Protein AF-0000000083950932 (afdb_homodimer)

InterPro domains:
  IPR012902 Prokaryotic N-terminal methylation site [PS00409] (10-30)
  IPR012902 Prokaryotic N-terminal methylation site [TIGR02532] (10-32)
  IPR045584 Pilin-like [SSF54523] (12-87)

Sequence (310 aa):
MAVTKGTGTRGFTLVELVLTIMLLAILSVVVLPKLVSSSSYSAWTLRQELIAELQKTQMLALNNPDRCYRLSISNSAYQLSHLTQDCTSVIRSNSAESLPRNTRILLQSNGADSFQIQFDALGRTNLACSGACLSVVADETLTIAIESEGYIHEGMAVTKGTGTRGFTLVELVLTIMLLAILSVVVLPKLVSSSSYSAWTLRQELIAELQKTQMLALNNPDRCYRLSISNSAYQLSHLTQDCTSVIRSNSAESLPRNTRILLQSNGADSFQIQFDALGRTNLACSGACLSVVADETLTIAIESEGYIHEG

Radius of gyration: 30.27 Å; Cα contacts (8 Å, |Δi|>4): 591; chains: 2; bounding box: 70×139×57 Å

Organism: NCBI:txid38313

Nearest PDB structures (foldseek):
  2avt-assembly1_B  TM=4.100E-01  e=1.658E-01  Streptococcus pyogenes
  8fs6-assembly1_F  TM=3.006E-01  e=2.765E-02  Saccharomyces cerevisiae
  5wce-assembly1_B  TM=3.515E-01  e=4.428E-01  Caulobacter vibrioides CB15
  8dze-assembly1_A  TM=2.807E-01  e=1.328E+00  Escherichia coli
  6d0q-assembly1_A  TM=2.482E-01  e=1.253E+00  Saccharomyces cerevisiae S288C

Structure (mmCIF, N/CA/C/O backbone):
data_AF-0000000083950932-model_v1
#
loop_
_entity.id
_entity.type
_entity.pdbx_description
1 polymer 'Tfp pilus assembly protein FimT'
#
loop_
_atom_site.group_PDB
_atom_site.id
_atom_site.type_symbol
_atom_site.label_atom_id
_atom_site.label_alt_id
_atom_site.label_comp_id
_atom_site.label_asym_id
_atom_site.label_entity_id
_atom_site.label_seq_id
_atom_site.pdbx_PDB_ins_code
_atom_site.Cartn_x
_atom_site.Cartn_y
_atom_site.Cartn_z
_atom_site.occupancy
_atom_site.B_iso_or_equiv
_atom_site.auth_seq_id
_atom_site.auth_comp_id
_atom_site.auth_asym_id
_atom_site.auth_atom_id
_atom_site.pdbx_PDB_model_num
ATOM 1 N N . MET A 1 1 ? 25.328 -70.312 -24.484 1 42.91 1 MET A N 1
ATOM 2 C CA . MET A 1 1 ? 26.516 -69.5 -24.625 1 42.91 1 MET A CA 1
ATOM 3 C C . MET A 1 1 ? 26.141 -68.125 -25.141 1 42.91 1 MET A C 1
ATOM 5 O O . MET A 1 1 ? 25.75 -68 -26.297 1 42.91 1 MET A O 1
ATOM 9 N N . ALA A 1 2 ? 25.562 -67.125 -24.203 1 51.09 2 ALA A N 1
ATOM 10 C CA . ALA A 1 2 ? 24.938 -65.875 -24.422 1 51.09 2 ALA A CA 1
ATOM 11 C C . ALA A 1 2 ? 25.953 -64.812 -24.938 1 51.09 2 ALA A C 1
ATOM 13 O O . ALA A 1 2 ? 26.984 -64.625 -24.297 1 51.09 2 ALA A O 1
ATOM 14 N N . VAL A 1 3 ? 26.203 -64.812 -26.281 1 50.69 3 VAL A N 1
ATOM 15 C CA . VAL A 1 3 ? 27.078 -63.844 -26.938 1 50.69 3 VAL A CA 1
ATOM 16 C C . VAL A 1 3 ? 26.75 -62.406 -26.469 1 50.69 3 VAL A C 1
ATOM 18 O O . VAL A 1 3 ? 25.609 -61.969 -26.609 1 50.69 3 VAL A O 1
ATOM 21 N N . THR A 1 4 ? 27.375 -61.906 -25.422 1 48.97 4 THR A N 1
ATOM 22 C CA . THR A 1 4 ? 27.328 -60.531 -24.922 1 48.97 4 THR A CA 1
ATOM 23 C C . THR A 1 4 ? 27.688 -59.531 -26.016 1 48.97 4 THR A C 1
ATOM 25 O O . THR A 1 4 ? 28.781 -59.625 -26.594 1 48.97 4 THR A O 1
ATOM 28 N N . LYS A 1 5 ? 26.672 -59.25 -26.844 1 48.78 5 LYS A N 1
ATOM 29 C CA . LYS A 1 5 ? 26.844 -58.219 -27.859 1 48.78 5 LYS A CA 1
ATOM 30 C C . LYS A 1 5 ? 27.516 -56.969 -27.266 1 48.78 5 LYS A C 1
ATOM 32 O O . LYS A 1 5 ? 27 -56.375 -26.328 1 48.78 5 LYS A O 1
ATOM 37 N N . GLY A 1 6 ? 28.844 -56.969 -27.188 1 43.44 6 GLY A N 1
ATOM 38 C CA . GLY A 1 6 ? 29.594 -55.812 -26.703 1 43.44 6 GLY A CA 1
ATOM 39 C C . GLY A 1 6 ? 29.172 -54.5 -27.359 1 43.44 6 GLY A C 1
ATOM 40 O O . GLY A 1 6 ? 28.953 -54.438 -28.562 1 43.44 6 GLY A O 1
ATOM 41 N N . THR A 1 7 ? 28.328 -53.688 -26.703 1 52.91 7 THR A N 1
ATOM 42 C CA . THR A 1 7 ? 27.938 -52.344 -27.141 1 52.91 7 THR A CA 1
ATOM 43 C C . THR A 1 7 ? 29.141 -51.531 -27.547 1 52.91 7 THR A C 1
ATOM 45 O O . THR A 1 7 ? 30.047 -51.281 -26.734 1 52.91 7 THR A O 1
ATOM 48 N N . GLY A 1 8 ? 29.766 -51.688 -28.781 1 46.19 8 GLY A N 1
ATOM 49 C CA . GLY A 1 8 ? 30.859 -50.906 -29.344 1 46.19 8 GLY A CA 1
ATOM 50 C C . GLY A 1 8 ? 30.703 -49.406 -29.125 1 46.19 8 GLY A C 1
ATOM 51 O O . GLY A 1 8 ? 29.641 -48.844 -29.406 1 46.19 8 GLY A O 1
ATOM 52 N N . THR A 1 9 ? 31.406 -48.812 -28.141 1 54.28 9 THR A N 1
ATOM 53 C CA . THR A 1 9 ? 31.547 -47.375 -27.906 1 54.28 9 THR A CA 1
ATOM 54 C C . THR A 1 9 ? 31.984 -46.656 -29.188 1 54.28 9 THR A C 1
ATOM 56 O O . THR A 1 9 ? 33.062 -46.906 -29.703 1 54.28 9 THR A O 1
ATOM 59 N N . ARG A 1 10 ? 31.062 -46.344 -30.141 1 59.28 10 ARG A N 1
ATOM 60 C CA . ARG A 1 10 ? 31.391 -45.531 -31.297 1 59.28 10 ARG A CA 1
ATOM 61 C C . ARG A 1 10 ? 32.125 -44.25 -30.891 1 59.28 10 ARG A C 1
ATOM 63 O O . ARG A 1 10 ? 31.641 -43.469 -30.062 1 59.28 10 ARG A O 1
ATOM 70 N N . GLY A 1 11 ? 33.438 -44.219 -30.906 1 56.94 11 GLY A N 1
ATOM 71 C CA . GLY A 1 11 ? 34.312 -43.125 -30.609 1 56.94 11 GLY A CA 1
ATOM 72 C C . GLY A 1 11 ? 33.969 -41.844 -31.375 1 56.94 11 GLY A C 1
ATOM 73 O O . GLY A 1 11 ? 33.438 -41.906 -32.5 1 56.94 11 GLY A O 1
ATOM 74 N N . PHE A 1 12 ? 33.562 -40.719 -30.734 1 59.16 12 PHE A N 1
ATOM 75 C CA . PHE A 1 12 ? 33.344 -39.406 -31.297 1 59.16 12 PHE A CA 1
ATOM 76 C C . PHE A 1 12 ? 34.594 -38.906 -32.031 1 59.16 12 PHE A C 1
ATOM 78 O O . PHE A 1 12 ? 35.719 -39.094 -31.547 1 59.16 12 PHE A O 1
ATOM 85 N N . THR A 1 13 ? 34.531 -38.688 -33.438 1 70.62 13 THR A N 1
ATOM 86 C CA . THR A 1 13 ? 35.625 -38.094 -34.188 1 70.62 13 THR A CA 1
ATOM 87 C C . THR A 1 13 ? 35.906 -36.688 -33.656 1 70.62 13 THR A C 1
ATOM 89 O O . THR A 1 13 ? 35.031 -36.062 -33.062 1 70.62 13 THR A O 1
ATOM 92 N N . LEU A 1 14 ? 37.125 -36.281 -33.688 1 76.69 14 LEU A N 1
ATOM 93 C CA . LEU A 1 14 ? 37.562 -34.938 -33.25 1 76.69 14 LEU A CA 1
ATOM 94 C C . LEU A 1 14 ? 36.719 -33.844 -33.906 1 76.69 14 LEU A C 1
ATOM 96 O O . LEU A 1 14 ? 36.375 -32.875 -33.25 1 76.69 14 LEU A O 1
ATOM 100 N N . VAL A 1 15 ? 36.375 -34.125 -35.188 1 74.69 15 VAL A N 1
ATOM 101 C CA . VAL A 1 15 ? 35.562 -33.125 -35.906 1 74.69 15 VAL A CA 1
ATOM 102 C C . VAL A 1 15 ? 34.156 -33.094 -35.312 1 74.69 15 VAL A C 1
ATOM 104 O O . VAL A 1 15 ? 33.562 -32 -35.188 1 74.69 15 VAL A O 1
ATOM 107 N N . GLU A 1 16 ? 33.656 -34.188 -34.844 1 78.44 16 GLU A N 1
ATOM 108 C CA . GLU A 1 16 ? 32.344 -34.219 -34.188 1 78.44 16 GLU A CA 1
ATOM 109 C C . GLU A 1 16 ? 32.375 -33.5 -32.844 1 78.44 16 GLU A C 1
ATOM 111 O O . GLU A 1 16 ? 31.438 -32.781 -32.5 1 78.44 16 GLU A O 1
ATOM 116 N N . LEU A 1 17 ? 33.469 -33.688 -32.094 1 77.06 17 LEU A N 1
ATOM 117 C CA . LEU A 1 17 ? 33.625 -32.969 -30.828 1 77.06 17 LEU A CA 1
ATOM 118 C C . LEU A 1 17 ? 33.75 -31.469 -31.031 1 77.06 17 L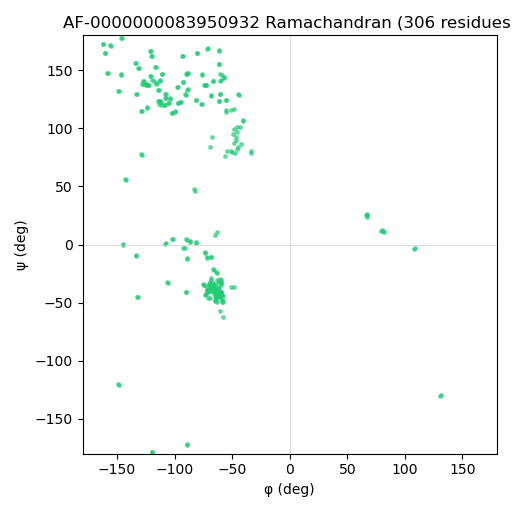EU A C 1
ATOM 120 O O . LEU A 1 17 ? 33.094 -30.688 -30.328 1 77.06 17 LEU A O 1
ATOM 124 N N . VAL A 1 18 ? 34.469 -31.078 -32.062 1 78.12 18 VAL A N 1
ATOM 125 C CA . VAL A 1 18 ? 34.688 -29.656 -32.312 1 78.12 18 VAL A CA 1
ATOM 126 C C . VAL A 1 18 ? 33.375 -29.016 -32.812 1 78.12 18 VAL A C 1
ATOM 128 O O . VAL A 1 18 ? 33.031 -27.906 -32.406 1 78.12 18 VAL A O 1
ATOM 131 N N . LEU A 1 19 ? 32.562 -29.703 -33.625 1 76.62 19 LEU A N 1
ATOM 132 C CA . LEU A 1 19 ? 31.312 -29.156 -34.125 1 76.62 19 LEU A CA 1
ATOM 133 C C . LEU A 1 19 ? 30.281 -29.078 -33 1 76.62 19 LEU A C 1
ATOM 135 O O . LEU A 1 19 ? 29.516 -28.109 -32.906 1 76.62 19 LEU A O 1
ATOM 139 N N . THR A 1 20 ? 30.219 -30.094 -32.094 1 74.38 20 THR A N 1
ATOM 140 C CA . THR A 1 20 ? 29.297 -30.016 -30.969 1 74.38 20 THR A CA 1
ATOM 141 C C . THR A 1 20 ? 29.672 -28.859 -30.047 1 74.38 20 THR A C 1
ATOM 143 O O . THR A 1 20 ? 28.781 -28.156 -29.547 1 74.38 20 THR A O 1
ATOM 146 N N . ILE A 1 21 ? 31.016 -28.594 -29.859 1 74.31 21 ILE A N 1
ATOM 147 C CA . ILE A 1 21 ? 31.406 -27.5 -28.984 1 74.31 21 ILE A CA 1
ATOM 148 C C . ILE A 1 21 ? 31.078 -26.172 -29.656 1 74.31 21 ILE A C 1
ATOM 150 O O . ILE A 1 21 ? 30.641 -25.219 -28.984 1 74.31 21 ILE A O 1
ATOM 154 N N . MET A 1 22 ? 31.266 -26.047 -30.922 1 74.88 22 MET A N 1
ATOM 155 C CA . MET A 1 22 ? 30.953 -24.797 -31.625 1 74.88 22 MET A CA 1
ATOM 156 C C . MET A 1 22 ? 29.453 -24.547 -31.625 1 74.88 22 MET A C 1
ATOM 158 O O . MET A 1 22 ? 29 -23.406 -31.469 1 74.88 22 MET A O 1
ATOM 162 N N . LEU A 1 23 ? 28.609 -25.516 -31.75 1 69.62 23 LEU A N 1
ATOM 163 C CA . LEU A 1 23 ? 27.172 -25.344 -31.703 1 69.62 23 LEU A CA 1
ATOM 164 C C . LEU A 1 23 ? 26.719 -24.984 -30.297 1 69.62 23 LEU A C 1
ATOM 166 O O . LEU A 1 23 ? 25.844 -24.125 -30.109 1 69.62 23 LEU A O 1
ATOM 170 N N . LEU A 1 24 ? 27.312 -25.562 -29.312 1 64.25 24 LEU A N 1
ATOM 171 C CA . LEU A 1 24 ? 26.984 -25.203 -27.938 1 64.25 24 LEU A CA 1
ATOM 172 C C . LEU A 1 24 ? 27.391 -23.766 -27.641 1 64.25 24 LEU A C 1
ATOM 174 O O . LEU A 1 24 ? 26.719 -23.078 -26.875 1 64.25 24 LEU A O 1
ATOM 178 N N . ALA A 1 25 ? 28.406 -23.359 -28.188 1 60.56 25 ALA A N 1
ATOM 179 C CA . ALA A 1 25 ? 28.844 -21.984 -28 1 60.56 25 ALA A CA 1
ATOM 180 C C . ALA A 1 25 ? 27.828 -20.984 -28.562 1 60.56 25 ALA A C 1
ATOM 182 O O . ALA A 1 25 ? 27.531 -19.969 -27.938 1 60.56 25 ALA A O 1
ATOM 183 N N . ILE A 1 26 ? 27.281 -21.234 -29.625 1 54.41 26 ILE A N 1
ATOM 184 C CA . ILE A 1 26 ? 26.297 -20.312 -30.203 1 54.41 26 ILE A CA 1
ATOM 185 C C . ILE A 1 26 ? 25 -20.375 -29.406 1 54.41 26 ILE A C 1
ATOM 187 O O . ILE A 1 26 ? 24.391 -19.328 -29.141 1 54.41 26 ILE A O 1
ATOM 191 N N . LEU A 1 27 ? 24.578 -21.578 -29.047 1 52 27 LEU A N 1
ATOM 192 C CA . LEU A 1 27 ? 23.344 -21.703 -28.281 1 52 27 LEU A CA 1
ATOM 193 C C . LEU A 1 27 ? 23.5 -21.109 -26.891 1 52 27 LEU A C 1
ATOM 195 O O . LEU A 1 27 ? 22.562 -20.516 -26.344 1 52 27 LEU A O 1
ATOM 199 N N . SER A 1 28 ? 24.625 -21.203 -26.344 1 48.97 28 SER A N 1
ATOM 200 C CA . SER A 1 28 ? 24.828 -20.625 -25.031 1 48.97 28 SER A CA 1
ATOM 201 C C . SER A 1 28 ? 24.609 -19.125 -25.047 1 48.97 28 SER A C 1
ATOM 203 O O . SER A 1 28 ? 24.188 -18.531 -24.047 1 48.97 28 SER A O 1
ATOM 205 N N . VAL A 1 29 ? 25.094 -18.469 -26.047 1 47.97 29 VAL A N 1
ATOM 206 C CA . VAL A 1 29 ? 24.922 -17.031 -26.109 1 47.97 29 VAL A CA 1
ATOM 207 C C . VAL A 1 29 ? 23.422 -16.688 -26.203 1 47.97 29 VAL A C 1
ATOM 209 O O . VAL A 1 29 ? 22.969 -15.703 -25.625 1 47.97 29 VAL A O 1
ATOM 212 N N . VAL A 1 30 ? 22.688 -17.328 -27.125 1 42.94 30 VAL A N 1
ATOM 213 C CA . VAL A 1 30 ? 21.25 -17.047 -27.234 1 42.94 30 VAL A CA 1
ATOM 214 C C . VAL A 1 30 ? 20.531 -17.594 -26 1 42.94 30 VAL A C 1
ATOM 216 O O . VAL A 1 30 ? 19.594 -16.984 -25.5 1 42.94 30 VAL A O 1
ATOM 219 N N . VAL A 1 31 ? 20.906 -18.828 -25.688 1 39.94 31 VAL A N 1
ATOM 220 C CA . VAL A 1 31 ? 20.172 -19.453 -24.594 1 39.94 31 VAL A CA 1
ATOM 221 C C . VAL A 1 31 ? 20.625 -18.859 -23.266 1 39.94 31 VAL A C 1
ATOM 223 O O . VAL A 1 31 ? 19.906 -18.938 -22.266 1 39.94 31 VAL A O 1
ATOM 226 N N . LEU A 1 32 ? 21.938 -18.531 -23.281 1 34.88 32 LEU A N 1
ATOM 227 C CA . LEU A 1 32 ? 22.406 -18.188 -21.938 1 34.88 32 LEU A CA 1
ATOM 228 C C . LEU A 1 32 ? 21.672 -16.969 -21.406 1 34.88 32 LEU A C 1
ATOM 230 O O . LEU A 1 32 ? 21.859 -16.578 -20.25 1 34.88 32 LEU A O 1
ATOM 234 N N . PRO A 1 33 ? 21.391 -15.977 -22.359 1 35.84 33 PRO A N 1
ATOM 235 C CA . PRO A 1 33 ? 20.859 -14.922 -21.5 1 35.84 33 PRO A CA 1
ATOM 236 C C . PRO A 1 33 ? 19.625 -15.367 -20.719 1 35.84 33 PRO A C 1
ATOM 238 O O . PRO A 1 33 ? 19.156 -14.641 -19.828 1 35.84 33 PRO A O 1
ATOM 241 N N . LYS A 1 34 ? 18.797 -16.234 -21.391 1 35.22 34 LYS A N 1
ATOM 242 C CA . LYS A 1 34 ? 17.484 -16.484 -20.812 1 35.22 34 LYS A CA 1
ATOM 243 C C . LYS A 1 34 ? 17.594 -17.266 -19.5 1 35.22 34 LYS A C 1
ATOM 245 O O . LYS A 1 34 ? 16.594 -17.469 -18.812 1 35.22 34 LYS A O 1
ATOM 250 N N . LEU A 1 35 ? 18.516 -18.172 -19.328 1 36.25 35 LEU A N 1
ATOM 251 C CA . LEU A 1 35 ? 18.562 -19.031 -18.141 1 36.25 35 LEU A CA 1
ATOM 252 C C . LEU A 1 35 ? 18.656 -18.203 -16.875 1 36.25 35 LEU A C 1
ATOM 254 O O . LEU A 1 35 ? 18.094 -18.578 -15.836 1 36.25 35 LEU A O 1
ATOM 258 N N . VAL A 1 36 ? 19.719 -17.422 -16.688 1 39.16 36 VAL A N 1
ATOM 259 C CA . VAL A 1 36 ? 19.969 -16.734 -15.43 1 39.16 36 VAL A CA 1
ATOM 260 C C . VAL A 1 36 ? 18.906 -15.648 -15.227 1 39.16 36 VAL A C 1
ATOM 262 O O . VAL A 1 36 ? 18.75 -15.109 -14.125 1 39.16 36 VAL A O 1
ATOM 265 N N . SER A 1 37 ? 18.422 -14.875 -16.234 1 39.84 37 SER A N 1
ATOM 266 C CA . SER A 1 37 ? 17.578 -13.68 -16.219 1 39.84 37 SER A CA 1
ATOM 267 C C . SER A 1 37 ? 16.125 -14.031 -15.898 1 39.84 37 SER A C 1
ATOM 269 O O . SER A 1 37 ? 15.297 -13.141 -15.734 1 39.84 37 SER A O 1
ATOM 271 N N . SER A 1 38 ? 15.656 -15.156 -16.344 1 44 38 SER A N 1
ATOM 272 C CA . SER A 1 38 ? 14.266 -15.453 -16.016 1 44 38 SER A CA 1
ATOM 273 C C . SER A 1 38 ? 14.062 -15.594 -14.516 1 44 38 SER A C 1
ATOM 275 O O . SER A 1 38 ? 13.688 -16.656 -14.031 1 44 38 SER A O 1
ATOM 277 N N . SER A 1 39 ? 14.977 -15.258 -13.766 1 54.03 39 SER A N 1
ATOM 278 C CA . SER A 1 39 ? 14.609 -15.445 -12.359 1 54.03 39 SER A CA 1
ATOM 279 C C . SER A 1 39 ? 13.117 -15.188 -12.141 1 54.03 39 SER A C 1
ATOM 281 O O . SER A 1 39 ? 12.648 -14.055 -12.32 1 54.03 39 SER A O 1
ATOM 283 N N . SER A 1 40 ? 12.328 -16.266 -12.5 1 74.75 40 SER A N 1
ATOM 284 C CA . SER A 1 40 ? 10.883 -16.281 -12.305 1 74.75 40 SER A CA 1
ATOM 285 C C . SER A 1 40 ? 10.5 -15.664 -10.969 1 74.75 40 SER A C 1
ATOM 287 O O . SER A 1 40 ? 11.086 -15.984 -9.93 1 74.75 40 SER A O 1
ATOM 289 N N . TYR A 1 41 ? 9.992 -14.57 -11.156 1 82.12 41 TYR A N 1
ATOM 290 C CA . TYR A 1 41 ? 9.453 -13.945 -9.953 1 82.12 41 TYR A CA 1
ATOM 291 C C . TYR A 1 41 ? 8.664 -14.945 -9.125 1 82.12 41 TYR A C 1
ATOM 293 O O . TYR A 1 41 ? 7.926 -15.766 -9.664 1 82.12 41 TYR A O 1
ATOM 301 N N . SER A 1 42 ? 9.016 -14.984 -7.84 1 90.12 42 SER A N 1
ATOM 302 C CA . SER A 1 42 ? 8.336 -15.883 -6.914 1 90.12 42 SER A CA 1
ATOM 303 C C . SER A 1 42 ? 6.848 -15.555 -6.82 1 90.12 42 SER A C 1
ATOM 305 O O . SER A 1 42 ? 6.477 -14.422 -6.504 1 90.12 42 SER A O 1
ATOM 307 N N . ALA A 1 43 ? 6.023 -16.594 -7.121 1 93.69 43 ALA A N 1
ATOM 308 C CA . ALA A 1 43 ? 4.582 -16.422 -6.949 1 93.69 43 ALA A CA 1
ATOM 309 C C . ALA A 1 43 ? 4.238 -16.094 -5.5 1 93.69 43 ALA A C 1
ATOM 311 O O . ALA A 1 43 ? 3.301 -15.336 -5.234 1 93.69 43 ALA A O 1
ATOM 312 N N . TRP A 1 44 ? 5.016 -16.625 -4.59 1 92.94 44 TRP A N 1
ATOM 313 C CA . TRP A 1 44 ? 4.785 -16.391 -3.168 1 92.94 44 TRP A CA 1
ATOM 314 C C . TRP A 1 44 ? 4.984 -14.914 -2.832 1 92.94 44 TRP A C 1
ATOM 316 O O . TRP A 1 44 ? 4.133 -14.289 -2.195 1 92.94 44 TRP A O 1
ATOM 326 N N . THR A 1 45 ? 6.098 -14.312 -3.305 1 90.5 45 THR A N 1
ATOM 327 C CA . THR A 1 45 ? 6.395 -12.906 -3.037 1 90.5 45 THR A CA 1
ATOM 328 C C . THR A 1 45 ? 5.344 -12 -3.674 1 90.5 45 THR A C 1
ATOM 330 O O . THR A 1 45 ? 4.855 -11.062 -3.037 1 90.5 45 THR A O 1
ATOM 333 N N . LEU A 1 46 ? 4.98 -12.305 -4.867 1 93.94 46 LEU A N 1
ATOM 334 C CA . LEU A 1 46 ? 3.99 -11.5 -5.57 1 93.94 46 LEU A CA 1
ATOM 335 C C . LEU A 1 46 ? 2.633 -11.586 -4.879 1 93.94 46 LEU A C 1
ATOM 337 O O . LEU A 1 46 ? 1.944 -10.57 -4.73 1 93.94 46 LEU A O 1
ATOM 341 N N . ARG A 1 47 ? 2.268 -12.766 -4.473 1 96.31 47 ARG A N 1
ATOM 342 C CA . ARG A 1 47 ? 0.997 -12.922 -3.773 1 96.31 47 ARG A CA 1
ATOM 343 C C . ARG A 1 47 ? 0.982 -12.109 -2.479 1 96.31 47 ARG A C 1
ATOM 345 O O . ARG A 1 47 ? -0.008 -11.445 -2.168 1 96.31 47 ARG A O 1
ATOM 352 N N . GLN A 1 48 ? 2.07 -12.195 -1.727 1 94.06 48 GLN A N 1
ATOM 353 C CA . GLN A 1 48 ? 2.127 -11.453 -0.471 1 94.06 48 GLN A CA 1
ATOM 354 C C . GLN A 1 48 ? 2.055 -9.953 -0.717 1 94.06 48 GLN A C 1
ATOM 356 O O . GLN A 1 48 ? 1.409 -9.227 0.041 1 94.06 48 GLN A O 1
ATOM 361 N N . GLU A 1 49 ? 2.709 -9.523 -1.756 1 94.88 49 GLU A N 1
ATOM 362 C CA . GLU A 1 49 ? 2.664 -8.109 -2.115 1 94.88 49 GLU A CA 1
ATOM 363 C C . GLU A 1 49 ? 1.248 -7.676 -2.482 1 94.88 49 GLU A C 1
ATOM 365 O O . GLU A 1 49 ? 0.788 -6.613 -2.061 1 94.88 49 GLU A O 1
ATOM 370 N N . LEU A 1 50 ? 0.58 -8.5 -3.213 1 97.44 50 LEU A N 1
ATOM 371 C CA . LEU A 1 50 ? -0.769 -8.156 -3.652 1 97.44 50 LEU A CA 1
ATOM 372 C C . LEU A 1 50 ? -1.749 -8.203 -2.484 1 97.44 50 LEU A C 1
ATOM 374 O O . LEU A 1 50 ? -2.666 -7.387 -2.404 1 97.44 50 LEU A O 1
ATOM 378 N N . ILE A 1 51 ? -1.599 -9.18 -1.628 1 97.5 51 ILE A N 1
ATOM 379 C CA . ILE A 1 51 ? -2.438 -9.242 -0.437 1 97.5 51 ILE A CA 1
ATOM 380 C C . ILE A 1 51 ? -2.246 -7.969 0.391 1 97.5 51 ILE A C 1
ATOM 382 O O . ILE A 1 51 ? -3.221 -7.348 0.821 1 97.5 51 ILE A O 1
ATOM 386 N N . ALA A 1 52 ? -0.98 -7.598 0.614 1 96.38 52 ALA A N 1
ATOM 387 C CA . ALA A 1 52 ? -0.686 -6.387 1.377 1 96.38 52 ALA A CA 1
ATOM 388 C C . ALA A 1 52 ? -1.295 -5.156 0.709 1 96.38 52 ALA A C 1
ATOM 390 O O . ALA A 1 52 ? -1.822 -4.27 1.388 1 96.38 52 ALA A O 1
ATOM 391 N N . GLU A 1 53 ? -1.208 -5.094 -0.604 1 97.25 53 GLU A N 1
ATOM 392 C CA . GLU A 1 53 ? -1.78 -3.977 -1.351 1 97.25 53 GLU A CA 1
ATOM 393 C C . GLU A 1 53 ? -3.301 -3.941 -1.212 1 97.25 53 GLU A C 1
ATOM 395 O O . GLU A 1 53 ? -3.887 -2.873 -1.029 1 97.25 53 GLU A O 1
ATOM 400 N N . LEU A 1 54 ? -3.914 -5.039 -1.327 1 97.44 54 LEU A N 1
ATOM 401 C CA . LEU A 1 54 ? -5.363 -5.129 -1.189 1 97.44 54 LEU A CA 1
ATOM 402 C C . LEU A 1 54 ? -5.805 -4.727 0.214 1 97.44 54 LEU A C 1
ATOM 404 O O . LEU A 1 54 ? -6.781 -3.994 0.376 1 97.44 54 LEU A O 1
ATOM 408 N N . GLN A 1 55 ? -5.098 -5.207 1.19 1 95.88 55 GLN A N 1
ATOM 409 C CA . GLN A 1 55 ? -5.426 -4.859 2.568 1 95.88 55 GLN A CA 1
ATOM 410 C C . GLN A 1 55 ? -5.223 -3.369 2.826 1 95.88 55 GLN A C 1
ATOM 412 O O . GLN A 1 55 ? -6.012 -2.744 3.537 1 95.88 55 GLN A O 1
ATOM 417 N N . LYS A 1 56 ? -4.172 -2.852 2.271 1 96.44 56 LYS A N 1
ATOM 418 C CA . LYS A 1 56 ? -3.953 -1.41 2.352 1 96.44 56 LYS A CA 1
ATOM 419 C C . LYS A 1 56 ? -5.121 -0.642 1.738 1 96.44 56 LYS A C 1
ATOM 421 O O . LYS A 1 56 ? -5.629 0.307 2.34 1 96.44 56 LYS A O 1
ATOM 426 N N . THR A 1 57 ? -5.52 -1.005 0.561 1 96.88 57 THR A N 1
ATOM 427 C CA . THR A 1 57 ? -6.625 -0.353 -0.132 1 96.88 57 THR A CA 1
ATOM 428 C C . THR A 1 57 ? -7.91 -0.459 0.681 1 96.88 57 THR A C 1
ATOM 430 O O . THR A 1 57 ? -8.656 0.513 0.798 1 96.88 57 THR A O 1
ATOM 433 N N . GLN A 1 58 ? -8.109 -1.592 1.24 1 94.81 58 GLN A N 1
ATOM 434 C CA . GLN A 1 58 ? -9.281 -1.82 2.072 1 94.81 58 GLN A CA 1
ATOM 435 C C . GLN A 1 58 ? -9.25 -0.945 3.32 1 94.81 58 GLN A C 1
ATOM 437 O O . GLN A 1 58 ? -10.266 -0.353 3.695 1 94.81 58 GLN A O 1
ATOM 442 N N . MET A 1 59 ? -8.133 -0.873 3.951 1 94.19 59 MET A N 1
ATOM 443 C CA . MET A 1 59 ? -7.973 -0.051 5.148 1 94.19 59 MET A CA 1
ATOM 444 C C . MET A 1 59 ? -8.258 1.416 4.84 1 94.19 59 MET A C 1
ATOM 446 O O . MET A 1 59 ? -8.883 2.111 5.641 1 94.19 59 MET A O 1
ATOM 450 N N . LEU A 1 60 ? -7.75 1.864 3.748 1 95.06 60 LEU A N 1
ATOM 451 C CA . LEU A 1 60 ? -8.023 3.238 3.34 1 95.06 60 LEU A CA 1
ATOM 452 C C . LEU A 1 60 ? -9.516 3.473 3.18 1 95.06 60 LEU A C 1
ATOM 454 O O . LEU A 1 60 ? -10.039 4.508 3.605 1 95.06 60 LEU A O 1
ATOM 458 N N . ALA A 1 61 ? -10.164 2.543 2.584 1 94.38 61 ALA A N 1
ATOM 459 C CA . ALA A 1 61 ? -11.609 2.664 2.4 1 94.38 61 ALA A CA 1
ATOM 460 C C . ALA A 1 61 ? -12.328 2.732 3.746 1 94.38 61 ALA A C 1
ATOM 462 O O . ALA A 1 61 ? -13.242 3.543 3.928 1 94.38 61 ALA A O 1
ATOM 463 N N . LEU A 1 62 ? -11.922 1.896 4.672 1 92.31 62 LEU A N 1
ATOM 464 C CA . LEU A 1 62 ? -12.547 1.83 5.988 1 92.31 62 LEU A CA 1
ATOM 465 C C . LEU A 1 62 ? -12.305 3.119 6.766 1 92.31 62 LEU A C 1
ATOM 467 O O . LEU A 1 62 ? -13.188 3.582 7.496 1 92.31 62 LEU A O 1
ATOM 471 N N . ASN A 1 63 ? -11.141 3.697 6.562 1 91.12 63 ASN A N 1
ATOM 472 C CA . ASN A 1 63 ? -10.742 4.855 7.359 1 91.12 63 ASN A CA 1
ATOM 473 C C . ASN A 1 63 ? -11.195 6.16 6.715 1 91.12 63 ASN A C 1
ATOM 475 O O . ASN A 1 63 ? -11.117 7.223 7.336 1 91.12 63 ASN A O 1
ATOM 479 N N . ASN A 1 64 ? -11.617 6.07 5.488 1 89.69 64 ASN A N 1
ATOM 480 C CA . ASN A 1 64 ? -12.078 7.238 4.746 1 89.69 64 ASN A CA 1
ATOM 481 C C . ASN A 1 64 ? -13.453 7 4.121 1 89.69 64 ASN A C 1
ATOM 483 O O . ASN A 1 64 ? -13.578 6.914 2.896 1 89.69 64 ASN A O 1
ATOM 48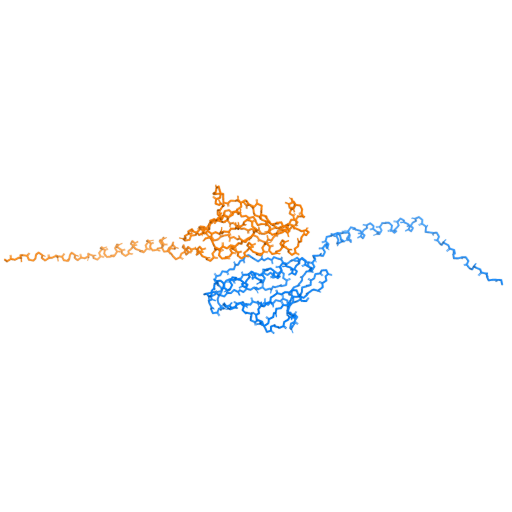7 N N . PRO A 1 65 ? -14.508 7.066 4.914 1 88.88 65 PRO A N 1
ATOM 488 C CA . PRO A 1 65 ? -15.836 6.695 4.43 1 88.88 65 PRO A CA 1
ATOM 489 C C . PRO A 1 65 ? -16.391 7.676 3.393 1 88.88 65 PRO A C 1
ATOM 491 O O . PRO A 1 65 ? -17.375 7.383 2.725 1 88.88 65 PRO A O 1
ATOM 494 N N . ASP A 1 66 ? -15.781 8.797 3.213 1 88.38 66 ASP A N 1
ATOM 495 C CA . ASP A 1 66 ? -16.234 9.789 2.246 1 88.38 66 ASP A CA 1
ATOM 496 C C . ASP A 1 66 ? -15.602 9.555 0.877 1 88.38 66 ASP A C 1
ATOM 498 O O . ASP A 1 66 ? -15.789 10.352 -0.045 1 88.38 66 ASP A O 1
ATOM 502 N N . ARG A 1 67 ? -14.82 8.453 0.767 1 88.38 67 ARG A N 1
ATOM 503 C CA . ARG A 1 67 ? -14.133 8.117 -0.478 1 88.38 67 ARG A CA 1
ATOM 504 C C . ARG A 1 67 ? -14.305 6.645 -0.821 1 88.38 67 ARG A C 1
ATOM 506 O O . ARG A 1 67 ? -14.648 5.836 0.043 1 88.38 67 ARG A O 1
ATOM 513 N N . CYS A 1 68 ? -14.164 6.469 -2.037 1 91.56 68 CYS A N 1
ATOM 514 C CA . CYS A 1 68 ? -14.031 5.105 -2.541 1 91.56 68 CYS A CA 1
ATOM 515 C C . CYS A 1 68 ? -12.617 4.852 -3.053 1 91.56 68 CYS A C 1
ATOM 517 O O . CYS A 1 68 ? -11.938 5.773 -3.508 1 91.56 68 CYS A O 1
ATOM 519 N N . TYR A 1 69 ? -12.203 3.625 -2.881 1 95.19 69 TYR A N 1
ATOM 520 C CA . TYR A 1 69 ? -10.867 3.256 -3.324 1 95.19 69 TYR A CA 1
ATOM 521 C C . TYR A 1 69 ? -10.914 2.07 -4.281 1 95.19 69 TYR A C 1
ATOM 523 O O . TYR A 1 69 ? -11.695 1.134 -4.078 1 95.19 69 TYR A O 1
ATOM 531 N N . ARG A 1 70 ? -10.078 2.211 -5.324 1 96.44 70 ARG A N 1
ATOM 532 C CA . ARG A 1 70 ? -10.094 1.208 -6.383 1 96.44 70 ARG A CA 1
ATOM 533 C C . ARG A 1 70 ? -8.68 0.765 -6.746 1 96.44 70 ARG A C 1
ATOM 535 O O . ARG A 1 70 ? -7.789 1.597 -6.91 1 96.44 70 ARG A O 1
ATOM 542 N N . LEU A 1 71 ? -8.539 -0.559 -6.754 1 97.56 71 LEU A N 1
ATOM 543 C CA . LEU A 1 71 ? -7.328 -1.135 -7.328 1 97.56 71 LEU A CA 1
ATOM 544 C C . LEU A 1 71 ? -7.578 -1.629 -8.75 1 97.56 71 LEU A C 1
ATOM 546 O O . LEU A 1 71 ? -8.359 -2.562 -8.953 1 97.56 71 LEU A O 1
ATOM 550 N N . SER A 1 72 ? -6.922 -0.989 -9.719 1 97.81 72 SER A N 1
ATOM 551 C CA . SER A 1 72 ? -7.012 -1.404 -11.117 1 97.81 72 SER A CA 1
ATOM 552 C C . SER A 1 72 ? -5.859 -2.334 -11.492 1 97.81 72 SER A C 1
ATOM 554 O O . SER A 1 72 ? -4.691 -1.996 -11.289 1 97.81 72 SER A O 1
ATOM 556 N N . ILE A 1 73 ? -6.254 -3.498 -11.945 1 97.56 73 ILE A N 1
ATOM 557 C CA . ILE A 1 73 ? -5.273 -4.492 -12.367 1 97.56 73 ILE A CA 1
ATOM 558 C C . ILE A 1 73 ? -5.273 -4.605 -13.891 1 97.56 73 ILE A C 1
ATOM 560 O O . ILE A 1 73 ? -6.336 -4.695 -14.508 1 97.56 73 ILE A O 1
ATOM 564 N N . SER A 1 74 ? -4.094 -4.52 -14.531 1 97.5 74 SER A N 1
ATOM 565 C CA . SER A 1 74 ? -3.887 -4.809 -15.945 1 97.5 74 SER A CA 1
ATOM 566 C C . SER A 1 74 ? -2.9 -5.953 -16.141 1 97.5 74 SER A C 1
ATOM 568 O O . SER A 1 74 ? -2.432 -6.547 -15.164 1 97.5 74 SER A O 1
ATOM 570 N N . ASN A 1 75 ? -2.605 -6.281 -17.344 1 94.62 75 ASN A N 1
ATOM 571 C CA . ASN A 1 75 ? -1.698 -7.387 -17.625 1 94.62 75 ASN A CA 1
ATOM 572 C C . ASN A 1 75 ? -0.25 -7.016 -17.312 1 94.62 75 ASN A C 1
ATOM 574 O O . ASN A 1 75 ? 0.626 -7.883 -17.297 1 94.62 75 ASN A O 1
ATOM 578 N N . SER A 1 76 ? -0.034 -5.727 -16.984 1 94.88 76 SER A N 1
ATOM 579 C CA . SER A 1 76 ? 1.363 -5.348 -16.812 1 94.88 76 SER A CA 1
ATOM 580 C C . SER A 1 76 ? 1.553 -4.535 -15.531 1 94.88 76 SER A C 1
ATOM 582 O O . SER A 1 76 ? 2.684 -4.23 -15.141 1 94.88 76 SER A O 1
ATOM 584 N N . ALA A 1 77 ? 0.387 -4.121 -14.875 1 96.88 77 ALA A N 1
ATOM 585 C CA . ALA A 1 77 ? 0.546 -3.227 -13.734 1 96.88 77 ALA A CA 1
ATOM 586 C C . ALA A 1 77 ? -0.694 -3.248 -12.844 1 96.88 77 ALA A C 1
ATOM 588 O O . ALA A 1 77 ? -1.73 -3.797 -13.227 1 96.88 77 ALA A O 1
ATOM 589 N N . TYR A 1 78 ? -0.565 -2.738 -11.641 1 97.81 78 TYR A N 1
ATOM 590 C CA . TYR A 1 78 ? -1.714 -2.4 -10.805 1 97.81 78 TYR A CA 1
ATOM 591 C C . TYR A 1 78 ? -1.579 -0.993 -10.234 1 97.81 78 TYR A C 1
ATOM 593 O O . TYR A 1 78 ? -0.468 -0.478 -10.094 1 97.81 78 TYR A O 1
ATOM 601 N N . GLN A 1 79 ? -2.705 -0.383 -9.977 1 97.44 79 GLN A N 1
ATOM 602 C CA . GLN A 1 79 ? -2.719 1.021 -9.578 1 97.44 79 GLN A CA 1
ATOM 603 C C . GLN A 1 79 ? -3.885 1.318 -8.641 1 97.44 79 GLN A C 1
ATOM 605 O O . GLN A 1 79 ? -5.02 0.911 -8.906 1 97.44 79 GLN A O 1
ATOM 610 N N . LEU A 1 80 ? -3.516 2.02 -7.531 1 96.88 80 LEU A N 1
ATOM 611 C CA . LEU A 1 80 ? -4.539 2.463 -6.59 1 96.88 80 LEU A CA 1
ATOM 612 C C . LEU A 1 80 ? -5.082 3.832 -6.98 1 96.88 80 LEU A C 1
ATOM 614 O O . LEU A 1 80 ? -4.312 4.742 -7.305 1 96.88 80 LEU A O 1
ATOM 618 N N . SER A 1 81 ? -6.383 3.965 -6.957 1 96.38 81 SER A N 1
ATOM 619 C CA . SER A 1 81 ? -7.035 5.238 -7.25 1 96.38 81 SER A CA 1
ATOM 620 C C . SER A 1 81 ? -8 5.637 -6.141 1 96.38 81 SER A C 1
ATOM 622 O O . SER A 1 81 ? -8.672 4.781 -5.559 1 96.38 81 SER A O 1
ATOM 624 N N . HIS A 1 82 ? -7.988 6.906 -5.875 1 92.25 82 HIS A N 1
ATOM 625 C CA . HIS A 1 82 ? -8.977 7.531 -5.004 1 92.25 82 HIS A CA 1
ATOM 626 C C . HIS A 1 82 ? -10.18 8.023 -5.801 1 92.25 82 HIS A C 1
ATOM 628 O O . HIS A 1 82 ? -10.016 8.711 -6.812 1 92.25 82 HIS A O 1
ATOM 634 N N . LEU A 1 83 ? -11.344 7.648 -5.355 1 93.06 83 LEU A N 1
ATOM 635 C CA . LEU A 1 83 ? -12.555 8.031 -6.078 1 93.06 83 LEU A CA 1
ATOM 636 C C . LEU A 1 83 ? -13.492 8.836 -5.184 1 93.06 83 LEU A C 1
ATOM 638 O O . LEU A 1 83 ? -13.289 8.906 -3.969 1 93.06 83 LEU A O 1
ATOM 642 N N . THR A 1 84 ? -14.469 9.445 -5.871 1 90.5 84 THR A N 1
ATOM 643 C CA . THR A 1 84 ? -15.547 10.094 -5.137 1 90.5 84 THR A CA 1
ATOM 644 C C . THR A 1 84 ? -16.312 9.078 -4.301 1 90.5 84 THR A C 1
ATOM 646 O O . THR A 1 84 ? -16.188 7.867 -4.512 1 90.5 84 THR A O 1
ATOM 649 N N . GLN A 1 85 ? -17.109 9.547 -3.416 1 86.94 85 GLN A N 1
ATOM 650 C CA . GLN A 1 85 ? -17.797 8.703 -2.449 1 86.94 85 GLN A CA 1
ATOM 651 C C . GLN A 1 85 ? -18.703 7.688 -3.148 1 86.94 85 GLN A C 1
ATOM 653 O O . GLN A 1 85 ? -18.875 6.566 -2.664 1 86.94 85 GLN A O 1
ATOM 658 N N . ASP A 1 86 ? -19.234 8.008 -4.297 1 87.19 86 ASP A N 1
ATOM 659 C CA . ASP A 1 86 ? -20.141 7.125 -5.027 1 87.19 86 ASP A CA 1
ATOM 660 C C . ASP A 1 86 ? -19.359 6.152 -5.91 1 87.19 86 ASP A C 1
ATOM 662 O O . ASP A 1 86 ? -19.953 5.383 -6.668 1 87.19 86 ASP A O 1
ATOM 666 N N . CYS A 1 87 ? -18.031 6.188 -5.867 1 89.62 87 CYS A N 1
ATOM 667 C CA . CYS A 1 87 ? -17.125 5.277 -6.566 1 89.62 87 CYS A CA 1
ATOM 668 C C . CYS A 1 87 ? -17.219 5.477 -8.078 1 89.62 87 CYS A C 1
ATOM 670 O O . CYS A 1 87 ? -16.984 4.543 -8.844 1 89.62 87 CYS A O 1
ATOM 672 N N . THR A 1 88 ? -17.609 6.656 -8.523 1 90.5 88 THR A N 1
ATOM 673 C CA . THR A 1 88 ? -17.859 6.828 -9.953 1 90.5 88 THR A CA 1
ATOM 674 C C . THR A 1 88 ? -16.734 7.625 -10.609 1 90.5 88 THR A C 1
ATOM 676 O O . THR A 1 88 ? -16.391 7.371 -11.758 1 90.5 88 THR A O 1
ATOM 679 N N . SER A 1 89 ? -16.125 8.586 -9.852 1 92.94 89 SER A N 1
ATOM 680 C CA . SER A 1 89 ? -15.125 9.469 -10.453 1 92.94 89 SER A CA 1
ATOM 681 C C . SER A 1 89 ? -13.789 9.367 -9.727 1 92.94 89 SER A C 1
ATOM 683 O O . SER A 1 89 ? -13.742 9.375 -8.5 1 92.94 89 SER A O 1
ATOM 685 N N . VAL A 1 90 ? -12.734 9.328 -10.57 1 92.81 90 VAL A N 1
ATOM 686 C CA . VAL A 1 90 ? -11.398 9.289 -10 1 92.81 90 VAL A CA 1
ATOM 687 C C . VAL A 1 90 ? -10.961 10.703 -9.609 1 92.81 90 VAL A C 1
ATOM 689 O O . VAL A 1 90 ? -11.008 11.617 -10.438 1 92.81 90 VAL A O 1
ATOM 692 N N . ILE A 1 91 ? -10.594 10.852 -8.344 1 89.12 91 ILE A N 1
ATOM 693 C CA . ILE A 1 91 ? -10.094 12.125 -7.824 1 89.12 91 ILE A CA 1
ATOM 694 C C . ILE A 1 91 ? -8.578 12.195 -7.973 1 89.12 91 ILE A C 1
ATOM 696 O O . ILE A 1 91 ? -8.023 13.25 -8.289 1 89.12 91 ILE A O 1
ATOM 700 N N . ARG A 1 92 ? -7.891 11.086 -7.711 1 89.56 92 ARG A N 1
ATOM 701 C CA . ARG A 1 92 ? -6.438 10.961 -7.754 1 89.56 92 ARG A CA 1
ATOM 702 C C . ARG A 1 92 ? -6.02 9.5 -7.926 1 89.56 92 ARG A C 1
ATOM 704 O O . ARG A 1 92 ? -6.723 8.594 -7.473 1 89.56 92 ARG A O 1
ATOM 711 N N . SER A 1 93 ? -4.906 9.367 -8.625 1 94.44 93 SER A N 1
ATOM 712 C CA . SER A 1 93 ? -4.324 8.031 -8.742 1 94.44 93 SER A CA 1
ATOM 713 C C . SER A 1 93 ? -2.875 8.023 -8.266 1 94.44 93 SER A C 1
ATOM 715 O O . SER A 1 93 ? -2.119 8.961 -8.539 1 94.44 93 SER A O 1
ATOM 717 N N . ASN A 1 94 ? -2.605 6.953 -7.516 1 93.19 94 ASN A N 1
ATOM 718 C CA . ASN A 1 94 ? -1.201 6.719 -7.199 1 93.19 94 ASN A CA 1
ATOM 719 C C . ASN A 1 94 ? -0.42 6.246 -8.422 1 93.19 94 ASN A C 1
ATOM 721 O O . ASN A 1 94 ? -1.01 5.934 -9.461 1 93.19 94 ASN A O 1
ATOM 725 N N . SER A 1 95 ? 0.936 6.254 -8.273 1 93.75 95 SER A N 1
ATOM 726 C CA . SER A 1 95 ? 1.77 5.707 -9.336 1 93.75 95 SER A CA 1
ATOM 727 C C . SER A 1 95 ? 1.451 4.238 -9.586 1 93.75 95 SER A C 1
ATOM 729 O O . SER A 1 95 ? 1.223 3.477 -8.648 1 93.75 95 SER A O 1
ATOM 731 N N . ALA A 1 96 ? 1.479 3.898 -10.859 1 95.75 96 ALA A N 1
ATOM 732 C CA . ALA A 1 96 ? 1.269 2.494 -11.211 1 95.75 96 ALA A CA 1
ATOM 733 C C . ALA A 1 96 ? 2.486 1.65 -10.844 1 95.75 96 ALA A C 1
ATOM 735 O O . ALA A 1 96 ? 3.627 2.074 -11.039 1 95.75 96 ALA A O 1
ATOM 736 N N . GLU A 1 97 ? 2.203 0.499 -10.281 1 95.88 97 GLU A N 1
ATOM 737 C CA . GLU A 1 97 ? 3.252 -0.481 -10.016 1 95.88 97 GLU A CA 1
ATOM 738 C C . GLU A 1 97 ? 3.324 -1.526 -11.125 1 95.88 97 GLU A C 1
ATOM 740 O O . GLU A 1 97 ? 2.346 -2.229 -11.383 1 95.88 97 GLU A O 1
ATOM 745 N N . SER A 1 98 ? 4.523 -1.617 -11.758 1 94.62 98 SER A N 1
ATOM 746 C CA . SER A 1 98 ? 4.691 -2.586 -12.836 1 94.62 98 SER A CA 1
ATOM 747 C C . SER A 1 98 ? 4.785 -4.008 -12.289 1 94.62 98 SER A C 1
ATOM 749 O O . SER A 1 98 ? 5.418 -4.242 -11.258 1 94.62 98 SER A O 1
ATOM 751 N N . LEU A 1 99 ? 4.105 -4.914 -12.961 1 95.06 99 LEU A N 1
ATOM 752 C CA . LEU A 1 99 ? 4.262 -6.328 -12.641 1 95.06 99 LEU A CA 1
ATOM 753 C C . LEU A 1 99 ? 5.578 -6.867 -13.195 1 95.06 99 LEU A C 1
ATOM 755 O O . LEU A 1 99 ? 6.023 -6.445 -14.266 1 95.06 99 LEU A O 1
ATOM 759 N N . PRO A 1 100 ? 6.152 -7.809 -12.422 1 91.31 100 PRO A N 1
ATOM 760 C CA 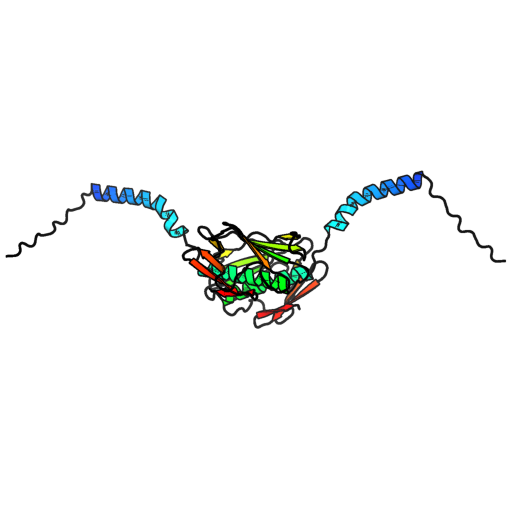. PRO A 1 100 ? 7.348 -8.445 -12.984 1 91.31 100 PRO A CA 1
ATOM 761 C C . PRO A 1 100 ? 7.062 -9.18 -14.289 1 91.31 100 PRO A C 1
ATOM 763 O O . PRO A 1 100 ? 5.914 -9.539 -14.562 1 91.31 100 PRO A O 1
ATOM 766 N N . ARG A 1 101 ? 8.133 -9.328 -15.094 1 89.56 101 ARG A N 1
ATOM 767 C CA . ARG A 1 101 ? 7.98 -10.055 -16.344 1 89.56 101 ARG A CA 1
ATOM 768 C C . ARG A 1 101 ? 7.453 -11.469 -16.094 1 89.56 101 ARG A C 1
ATOM 770 O O . ARG A 1 101 ? 7.785 -12.094 -15.086 1 89.56 101 ARG A O 1
ATOM 777 N N . ASN A 1 102 ? 6.637 -11.961 -16.938 1 91.5 102 ASN A N 1
ATOM 778 C CA . ASN A 1 102 ? 6.102 -13.32 -16.938 1 91.5 102 ASN A CA 1
ATOM 779 C C . ASN A 1 102 ? 5.188 -13.562 -15.742 1 91.5 102 ASN A C 1
ATOM 781 O O . ASN A 1 102 ? 5.156 -14.664 -15.195 1 91.5 102 ASN A O 1
ATOM 785 N N . THR A 1 103 ? 4.629 -12.508 -15.203 1 95.38 103 THR A N 1
ATOM 786 C CA . THR A 1 103 ? 3.627 -12.656 -14.156 1 95.38 103 THR A CA 1
ATOM 787 C C . THR A 1 103 ? 2.275 -12.117 -14.617 1 95.38 103 THR A C 1
ATOM 789 O O . THR A 1 103 ? 2.209 -11.281 -15.516 1 95.38 103 THR A O 1
ATOM 792 N N . ARG A 1 104 ? 1.211 -12.703 -14.008 1 95.62 104 ARG A N 1
ATOM 793 C CA . ARG A 1 104 ? -0.15 -12.25 -14.281 1 95.62 104 ARG A CA 1
ATOM 794 C C . ARG A 1 104 ? -1.028 -12.375 -13.047 1 95.62 104 ARG A C 1
ATOM 796 O O . ARG A 1 104 ? -0.809 -13.258 -12.211 1 95.62 104 ARG A O 1
ATOM 803 N N . ILE A 1 105 ? -1.922 -11.469 -12.961 1 97.38 105 ILE A N 1
ATOM 804 C CA . ILE A 1 105 ? -2.998 -11.555 -11.977 1 97.38 105 ILE A CA 1
ATOM 805 C C . ILE A 1 105 ? -4.332 -11.758 -12.695 1 97.38 105 ILE A C 1
ATOM 807 O O . ILE A 1 105 ? -4.711 -10.969 -13.555 1 97.38 105 ILE A O 1
ATOM 811 N N . LEU A 1 106 ? -4.996 -12.812 -12.336 1 97.69 106 LEU A N 1
ATOM 812 C CA . LEU A 1 106 ? -6.234 -13.156 -13.031 1 97.69 106 LEU A CA 1
ATOM 813 C C . LEU A 1 106 ? -7.414 -13.164 -12.062 1 97.69 106 LEU A C 1
ATOM 815 O O . LEU A 1 106 ? -7.277 -13.578 -10.914 1 97.69 106 LEU A O 1
ATOM 819 N N . LEU A 1 107 ? -8.516 -12.672 -12.586 1 97.31 107 LEU A N 1
ATOM 820 C CA . LEU A 1 107 ? -9.773 -12.898 -11.891 1 97.31 107 LEU A CA 1
ATOM 821 C C . LEU A 1 107 ? -10.273 -14.32 -12.117 1 97.31 107 LEU A C 1
ATOM 823 O O . LEU A 1 107 ? -10.531 -14.719 -13.258 1 97.31 107 LEU A O 1
ATOM 827 N N . GLN A 1 108 ? -10.43 -15.039 -11.086 1 95 108 GLN A N 1
ATOM 828 C CA . GLN A 1 108 ? -10.688 -16.469 -11.234 1 95 108 GLN A CA 1
ATOM 829 C C . GLN A 1 108 ? -12.062 -16.719 -11.836 1 95 108 GLN A C 1
ATOM 831 O O . GLN A 1 108 ? -12.273 -17.703 -12.539 1 95 108 GLN A O 1
ATOM 836 N N . SER A 1 109 ? -13.031 -15.875 -11.641 1 93.19 109 SER A N 1
ATOM 837 C CA . SER A 1 109 ? -14.406 -16.094 -12.07 1 93.19 109 SER A CA 1
ATOM 838 C C . SER A 1 109 ? -14.5 -16.188 -13.594 1 93.19 109 SER A C 1
ATOM 840 O O . SER A 1 109 ? -15.328 -16.938 -14.125 1 93.19 109 SER A O 1
ATOM 842 N N . ASN A 1 110 ? -13.602 -15.492 -14.359 1 93.75 110 ASN A N 1
ATOM 843 C CA . ASN A 1 110 ? -13.734 -15.484 -15.812 1 93.75 110 ASN A CA 1
ATOM 844 C C . ASN A 1 110 ? -12.367 -15.469 -16.5 1 93.75 110 ASN A C 1
ATOM 846 O O . ASN A 1 110 ? -12.289 -15.391 -17.719 1 93.75 110 ASN A O 1
ATOM 850 N N . GLY A 1 111 ? -11.32 -15.461 -15.734 1 92.75 111 GLY A N 1
ATOM 851 C CA . GLY A 1 111 ? -9.977 -15.547 -16.297 1 92.75 111 GLY A CA 1
ATOM 852 C C . GLY A 1 111 ? -9.461 -14.219 -16.797 1 92.75 111 GLY A C 1
ATOM 853 O O . GLY A 1 111 ? -8.414 -14.164 -17.453 1 92.75 111 GLY A O 1
ATOM 854 N N . ALA A 1 112 ? -10.125 -13.109 -16.5 1 95.25 112 ALA A N 1
ATOM 855 C CA . ALA A 1 112 ? -9.719 -11.781 -16.969 1 95.25 112 ALA A CA 1
ATOM 856 C C . ALA A 1 112 ? -8.398 -11.359 -16.344 1 95.25 112 ALA A C 1
ATOM 858 O O . ALA A 1 112 ? -8.164 -11.609 -15.156 1 95.25 112 ALA A O 1
ATOM 859 N N . ASP A 1 113 ? -7.543 -10.695 -17.172 1 96.5 113 ASP A N 1
ATOM 860 C CA . ASP A 1 113 ? -6.277 -10.195 -16.641 1 96.5 113 ASP A CA 1
ATOM 861 C C . ASP A 1 113 ? -6.293 -8.672 -16.516 1 96.5 113 ASP A C 1
ATOM 863 O O . ASP A 1 113 ? -5.25 -8.055 -16.312 1 96.5 113 ASP A O 1
ATOM 867 N N . SER A 1 114 ? -7.344 -8.016 -16.859 1 97.69 114 SER A N 1
ATOM 868 C CA . SER A 1 114 ? -7.605 -6.602 -16.625 1 97.69 114 SER A CA 1
ATOM 869 C C . SER A 1 114 ? -8.961 -6.391 -15.953 1 97.69 114 SER A C 1
ATOM 871 O O . SER A 1 114 ? -9.992 -6.785 -16.5 1 97.69 114 SER A O 1
ATOM 873 N N . PHE A 1 115 ? -8.977 -5.902 -14.742 1 96.5 115 PHE A N 1
ATOM 874 C CA . PHE A 1 115 ? -10.195 -5.711 -13.961 1 96.5 115 PHE A CA 1
ATOM 875 C C . PHE A 1 115 ? -9.953 -4.738 -12.812 1 96.5 115 PHE A C 1
ATOM 877 O O . PHE A 1 115 ? -8.836 -4.262 -12.625 1 96.5 115 PHE A O 1
ATOM 884 N N . GLN A 1 116 ? -11.016 -4.391 -12.156 1 96.75 116 GLN A N 1
ATOM 885 C CA . GLN A 1 116 ? -10.93 -3.447 -11.047 1 96.75 116 GLN A CA 1
ATOM 886 C C . GLN A 1 116 ? -11.594 -4.008 -9.789 1 96.75 116 GLN A C 1
ATOM 888 O O . GLN A 1 116 ? -12.633 -4.664 -9.875 1 96.75 116 GLN A O 1
ATOM 893 N N . ILE A 1 117 ? -10.914 -3.771 -8.703 1 96.38 117 ILE A N 1
ATOM 894 C CA . ILE A 1 117 ? -11.461 -4.117 -7.391 1 96.38 117 ILE A CA 1
ATOM 895 C C . ILE A 1 117 ? -11.734 -2.842 -6.598 1 96.38 117 ILE A C 1
ATOM 897 O O . ILE A 1 117 ? -10.828 -2.035 -6.371 1 96.38 117 ILE A O 1
ATOM 901 N N . GLN A 1 118 ? -12.938 -2.703 -6.258 1 95.31 118 GLN A N 1
ATOM 902 C CA . GLN A 1 118 ? -13.336 -1.527 -5.492 1 95.31 118 GLN A CA 1
ATOM 903 C C . GLN A 1 118 ? -13.766 -1.911 -4.078 1 95.31 118 GLN A C 1
ATOM 905 O O . GLN A 1 118 ? -14.422 -2.938 -3.883 1 95.31 118 GLN A O 1
ATOM 910 N N . PHE A 1 119 ? -13.375 -1.046 -3.143 1 92.88 119 PHE A N 1
ATOM 911 C CA . PHE A 1 119 ? -13.812 -1.216 -1.762 1 92.88 119 PHE A CA 1
ATOM 912 C C . PHE A 1 119 ? -14.719 -0.064 -1.337 1 92.88 119 PHE A C 1
ATOM 914 O O . PHE A 1 119 ? -14.414 1.101 -1.604 1 92.88 119 PHE A O 1
ATOM 921 N N . ASP A 1 120 ? -15.773 -0.41 -0.745 1 84.5 120 ASP A N 1
ATOM 922 C CA . ASP A 1 120 ? -16.672 0.619 -0.216 1 84.5 120 ASP A CA 1
ATOM 923 C C . ASP A 1 120 ? -16.281 0.991 1.216 1 84.5 120 ASP A C 1
ATOM 925 O O . ASP A 1 120 ? -15.25 0.557 1.722 1 84.5 120 ASP A O 1
ATOM 929 N N . ALA A 1 121 ? -17.156 1.806 1.829 1 86.25 121 ALA A N 1
ATOM 930 C CA . ALA A 1 121 ? -16.844 2.365 3.139 1 86.25 121 ALA A CA 1
ATOM 931 C C . ALA A 1 121 ? -16.906 1.296 4.227 1 86.25 121 ALA A C 1
ATOM 933 O O . ALA A 1 121 ? -16.438 1.505 5.344 1 86.25 121 ALA A O 1
ATOM 934 N N . LEU A 1 122 ? -17.453 0.125 3.879 1 84.94 122 LEU A N 1
ATOM 935 C CA . LEU A 1 122 ? -17.531 -0.971 4.84 1 84.94 122 LEU A CA 1
ATOM 936 C C . LEU A 1 122 ? -16.438 -2.002 4.574 1 84.94 122 LEU A C 1
ATOM 938 O O . LEU A 1 122 ? -16.422 -3.061 5.207 1 84.94 122 LEU A O 1
ATOM 942 N N . GLY A 1 123 ? -15.539 -1.72 3.609 1 87.81 123 GLY A N 1
ATOM 943 C CA . GLY A 1 123 ? -14.438 -2.613 3.301 1 87.81 123 GLY A CA 1
ATOM 944 C C . GLY A 1 123 ? -14.844 -3.791 2.436 1 87.81 123 GLY A C 1
ATOM 945 O O . GLY A 1 123 ? -14.078 -4.738 2.262 1 87.81 123 GLY A O 1
ATOM 946 N N . ARG A 1 124 ? -16.094 -3.738 1.863 1 86.69 124 ARG A N 1
ATOM 947 C CA . ARG A 1 124 ? -16.562 -4.805 0.984 1 86.69 124 ARG A CA 1
ATOM 948 C C . ARG A 1 124 ? -16.172 -4.527 -0.466 1 86.69 124 ARG A C 1
ATOM 950 O O . ARG A 1 124 ? -16.062 -3.367 -0.87 1 86.69 124 ARG A O 1
ATOM 957 N N . THR A 1 125 ? -15.906 -5.609 -1.229 1 91.06 125 THR A N 1
ATOM 958 C CA . THR A 1 125 ? -15.492 -5.426 -2.617 1 91.06 125 THR A CA 1
ATOM 959 C C . THR A 1 125 ? -16.703 -5.488 -3.549 1 91.06 125 THR A C 1
ATOM 961 O O . THR A 1 125 ? -17.766 -5.957 -3.156 1 91.06 125 THR A O 1
ATOM 964 N N . ASN A 1 126 ? -16.484 -5 -4.688 1 89.44 126 ASN A N 1
ATOM 965 C CA . ASN A 1 126 ? -17.484 -5.09 -5.738 1 89.44 126 ASN A CA 1
ATOM 966 C C . ASN A 1 126 ? -17.453 -6.449 -6.434 1 89.44 126 ASN A C 1
ATOM 968 O O . ASN A 1 126 ? -18.219 -6.699 -7.355 1 89.44 126 ASN A O 1
ATOM 972 N N . LEU A 1 127 ? -16.547 -7.164 -5.855 1 88 127 LEU A N 1
ATOM 973 C CA . LEU A 1 127 ? -16.422 -8.477 -6.484 1 88 127 LEU A CA 1
ATOM 974 C C . LEU A 1 127 ? -17.312 -9.5 -5.785 1 88 127 LEU A C 1
ATOM 976 O O . LEU A 1 127 ? -17.625 -9.344 -4.602 1 88 127 LEU A O 1
ATOM 980 N N . ALA A 1 128 ? -18.016 -10.422 -6.348 1 86.56 128 ALA A N 1
ATOM 981 C CA . ALA A 1 128 ? -18.859 -11.469 -5.777 1 86.56 128 ALA A CA 1
ATOM 982 C C . ALA A 1 128 ? -18.031 -12.68 -5.367 1 86.56 128 ALA A C 1
ATOM 984 O O . ALA A 1 128 ? -18.391 -13.82 -5.656 1 86.56 128 ALA A O 1
ATOM 985 N N . CYS A 1 129 ? -16.922 -12.32 -4.648 1 90.88 129 CYS A N 1
ATOM 986 C CA . CYS A 1 129 ? -16.062 -13.414 -4.211 1 90.88 129 CYS A CA 1
ATOM 987 C C . CYS A 1 129 ? -16.5 -13.938 -2.85 1 90.88 129 CYS A C 1
ATOM 989 O O . CYS A 1 129 ? -17.016 -13.18 -2.023 1 90.88 129 CYS A O 1
ATOM 991 N N . SER A 1 130 ? -16.328 -15.289 -2.592 1 92.38 130 SER A N 1
ATOM 992 C CA . SER A 1 130 ? -16.531 -15.961 -1.31 1 92.38 130 SER A CA 1
ATOM 993 C C . SER A 1 130 ? -15.484 -17.047 -1.082 1 92.38 130 SER A C 1
ATOM 995 O O . SER A 1 130 ? -15.828 -18.203 -0.805 1 92.38 130 SER A O 1
ATOM 997 N N . GLY A 1 131 ? -14.227 -16.672 -1.159 1 94.75 131 GLY A N 1
ATOM 998 C CA . GLY A 1 131 ? -13.086 -17.578 -1.138 1 94.75 131 GLY A CA 1
ATOM 999 C C . GLY A 1 131 ? -12.086 -17.297 -2.244 1 94.75 131 GLY A C 1
ATOM 1000 O O . GLY A 1 131 ? -11.68 -16.156 -2.447 1 94.75 131 GLY A O 1
ATOM 1001 N N . ALA A 1 132 ? -11.703 -18.359 -2.992 1 95 132 ALA A N 1
ATOM 1002 C CA . ALA A 1 132 ? -10.758 -18.172 -4.09 1 95 132 ALA A CA 1
ATOM 1003 C C . ALA A 1 132 ? -11.258 -17.125 -5.074 1 95 132 ALA A C 1
ATOM 1005 O O . ALA A 1 132 ? -12.359 -17.234 -5.605 1 95 132 ALA A O 1
ATOM 1006 N N . CYS A 1 133 ? -10.445 -16.109 -5.305 1 97.56 133 CYS A N 1
ATOM 1007 C CA . CYS A 1 133 ? -10.93 -14.953 -6.062 1 97.56 133 CYS A CA 1
ATOM 1008 C C . CYS A 1 133 ? -9.945 -14.57 -7.156 1 97.56 133 CYS A C 1
ATOM 1010 O O . CYS A 1 133 ? -10.344 -14.305 -8.289 1 97.56 133 CYS A O 1
ATOM 1012 N N . LEU A 1 134 ? -8.648 -14.523 -6.805 1 98.06 134 LEU A N 1
ATOM 1013 C CA . LEU A 1 134 ? -7.609 -14.148 -7.754 1 98.06 134 LEU A CA 1
ATOM 1014 C C . LEU A 1 134 ? -6.582 -15.266 -7.91 1 98.06 134 LEU A C 1
ATOM 1016 O O . LEU A 1 134 ? -6.277 -15.969 -6.945 1 98.06 134 LEU A O 1
ATOM 1020 N N . SER A 1 135 ? -6.074 -15.398 -9.117 1 97.81 135 SER A N 1
ATOM 1021 C CA . SER A 1 135 ? -4.914 -16.25 -9.375 1 97.81 135 SER A CA 1
ATOM 1022 C C . SER A 1 135 ? -3.676 -15.414 -9.68 1 97.81 135 SER A C 1
ATOM 1024 O O . SER A 1 135 ? -3.719 -14.508 -10.516 1 97.81 135 SER A O 1
ATOM 1026 N N . VAL A 1 136 ? -2.65 -15.695 -8.938 1 97.19 136 VAL A N 1
ATOM 1027 C CA . VAL A 1 136 ? -1.349 -15.07 -9.156 1 97.19 136 VAL A CA 1
ATOM 1028 C C . VAL A 1 136 ? -0.424 -16.047 -9.883 1 97.19 136 VAL A C 1
ATOM 1030 O O . VAL A 1 136 ? -0.039 -17.078 -9.328 1 97.19 136 VAL A O 1
ATOM 1033 N N . VAL A 1 137 ? -0.1 -15.648 -11.148 1 96.19 137 VAL A N 1
ATOM 1034 C CA . VAL A 1 137 ? 0.699 -16.516 -12 1 96.19 137 VAL A CA 1
ATOM 1035 C C . VAL A 1 137 ? 2.123 -15.977 -12.102 1 96.19 137 VAL A C 1
ATOM 1037 O O . VAL A 1 137 ? 2.334 -14.852 -12.555 1 96.19 137 VAL A O 1
ATOM 1040 N N . ALA A 1 138 ? 3.08 -16.781 -11.719 1 94.5 138 ALA A N 1
ATOM 1041 C CA . ALA A 1 138 ? 4.512 -16.516 -11.844 1 94.5 138 ALA A CA 1
ATOM 1042 C C . ALA A 1 138 ? 5.293 -17.812 -12.039 1 94.5 138 ALA A C 1
ATOM 1044 O O . ALA A 1 138 ? 5.062 -18.531 -13.008 1 94.5 138 ALA A O 1
ATOM 1045 N N . ASP A 1 139 ? 6.254 -18.156 -11.133 1 92.19 139 ASP A N 1
ATOM 1046 C CA . ASP A 1 139 ? 6.922 -19.453 -11.219 1 92.19 139 ASP A CA 1
ATOM 1047 C C . ASP A 1 139 ? 5.945 -20.594 -10.93 1 92.19 139 ASP A C 1
ATOM 1049 O O . ASP A 1 139 ? 6.16 -21.719 -11.375 1 92.19 139 ASP A O 1
ATOM 1053 N N . GLU A 1 140 ? 4.887 -20.344 -10.289 1 93.44 140 GLU A N 1
ATOM 1054 C CA . GLU A 1 140 ? 3.717 -21.188 -10.07 1 93.44 140 GLU A CA 1
ATOM 1055 C C . GLU A 1 140 ? 2.439 -20.359 -10.008 1 93.44 140 GLU A C 1
ATOM 1057 O O . GLU A 1 140 ? 2.475 -19.141 -10.188 1 93.44 140 GLU A O 1
ATOM 1062 N N . THR A 1 141 ? 1.322 -21.047 -9.859 1 95.31 141 THR A N 1
ATOM 1063 C CA . THR A 1 141 ? 0.047 -20.344 -9.742 1 95.31 141 THR A CA 1
ATOM 1064 C C . THR A 1 141 ? -0.494 -20.453 -8.32 1 95.31 141 THR A C 1
ATOM 1066 O O . THR A 1 141 ? -0.652 -21.562 -7.789 1 95.31 141 THR A O 1
ATOM 1069 N N . LEU A 1 142 ? -0.69 -19.328 -7.664 1 96.5 142 LEU A N 1
ATOM 1070 C CA . LEU A 1 142 ? -1.232 -19.281 -6.309 1 96.5 142 LEU A CA 1
ATOM 1071 C C . LEU A 1 142 ? -2.533 -18.484 -6.277 1 96.5 142 LEU A C 1
ATOM 1073 O O . LEU A 1 142 ? -2.826 -17.719 -7.203 1 96.5 142 LEU A O 1
ATOM 1077 N N . THR A 1 143 ? -3.27 -18.703 -5.191 1 97.56 143 THR A N 1
ATOM 1078 C CA . THR A 1 143 ? -4.602 -18.109 -5.113 1 97.56 143 THR A CA 1
ATOM 1079 C C . THR A 1 143 ? -4.68 -17.094 -3.98 1 97.56 143 THR A C 1
ATOM 1081 O O . THR A 1 143 ? -4.09 -17.297 -2.916 1 97.56 143 THR A O 1
ATOM 1084 N N . ILE A 1 144 ? -5.332 -16 -4.246 1 97.69 144 ILE A N 1
ATOM 1085 C CA . ILE A 1 144 ? -5.758 -15.07 -3.203 1 97.69 144 ILE A CA 1
ATOM 1086 C C . ILE A 1 144 ? -7.254 -15.227 -2.951 1 97.69 144 ILE A C 1
ATOM 1088 O O . ILE A 1 144 ? -8.055 -15.164 -3.887 1 97.69 144 ILE A O 1
ATOM 1092 N N . ALA A 1 145 ? -7.578 -15.453 -1.702 1 97.81 145 ALA A N 1
ATOM 1093 C CA . ALA A 1 145 ? -8.984 -15.578 -1.331 1 97.81 145 ALA A CA 1
ATOM 1094 C C . ALA A 1 145 ? -9.523 -14.266 -0.766 1 97.81 145 ALA A C 1
ATOM 1096 O O . ALA A 1 145 ? -8.828 -13.578 -0.01 1 97.81 145 ALA A O 1
ATOM 1097 N N . ILE A 1 146 ? -10.664 -13.891 -1.187 1 96.75 146 ILE A N 1
ATOM 1098 C CA . ILE A 1 146 ? -11.43 -12.781 -0.635 1 96.75 146 ILE A CA 1
ATOM 1099 C C . ILE A 1 146 ? -12.812 -13.273 -0.201 1 96.75 146 ILE A C 1
ATOM 1101 O O . ILE A 1 146 ? -13.609 -13.711 -1.032 1 96.75 146 ILE A O 1
ATOM 1105 N N . GLU A 1 147 ? -13.078 -13.156 1.062 1 93.88 147 GLU A N 1
ATOM 1106 C CA . GLU A 1 147 ? -14.359 -13.617 1.596 1 93.88 147 GLU A CA 1
ATOM 1107 C C . GLU A 1 147 ? -15.453 -12.586 1.355 1 93.88 147 GLU A C 1
ATOM 1109 O O . GLU A 1 147 ? -15.172 -11.422 1.067 1 93.88 147 GLU A O 1
ATOM 1114 N N . SER A 1 148 ? -16.703 -12.977 1.504 1 90.5 148 SER A N 1
ATOM 1115 C CA . SER A 1 148 ? -17.844 -12.109 1.221 1 90.5 148 SER A CA 1
ATOM 1116 C C . SER A 1 148 ? -17.859 -10.898 2.152 1 90.5 148 SER A C 1
ATOM 1118 O O . SER A 1 148 ? -18.344 -9.828 1.78 1 90.5 148 SER A O 1
ATOM 1120 N N . GLU A 1 149 ? -17.234 -11.016 3.359 1 89.69 149 GLU A N 1
ATOM 1121 C CA . GLU A 1 149 ? -17.203 -9.93 4.34 1 89.69 149 GLU A CA 1
ATOM 1122 C C . GLU A 1 149 ? -15.969 -9.047 4.152 1 89.69 149 GLU A C 1
ATOM 1124 O O . GLU A 1 149 ? -15.773 -8.086 4.895 1 89.69 149 GLU A O 1
ATOM 1129 N N . GLY A 1 150 ? -15.117 -9.453 3.174 1 92.31 150 GLY A N 1
ATOM 1130 C CA . GLY A 1 150 ? -14.008 -8.57 2.836 1 92.31 150 GLY A CA 1
ATOM 1131 C C . GLY A 1 150 ? -12.664 -9.094 3.307 1 92.31 150 GLY A C 1
ATOM 1132 O O . GLY A 1 150 ? -11.625 -8.523 2.988 1 92.31 150 GLY A O 1
ATOM 1133 N N . TYR A 1 151 ? -12.633 -10.266 4.047 1 94.12 151 TYR A N 1
ATOM 1134 C CA . TYR A 1 151 ? -11.375 -10.812 4.551 1 94.12 151 TYR A CA 1
ATOM 1135 C C . TYR A 1 151 ? -10.508 -11.32 3.41 1 94.12 151 TYR A C 1
ATOM 1137 O O . TYR A 1 151 ? -10.961 -12.102 2.572 1 94.12 151 TYR A O 1
ATOM 1145 N N . ILE A 1 152 ? -9.219 -10.883 3.363 1 96.44 152 ILE A N 1
ATOM 1146 C CA . ILE A 1 152 ? -8.281 -11.195 2.293 1 96.44 152 ILE A CA 1
ATOM 1147 C C . ILE A 1 152 ? -7.148 -12.062 2.836 1 96.44 152 ILE A C 1
ATOM 1149 O O . ILE A 1 152 ? -6.488 -11.695 3.812 1 96.44 152 ILE A O 1
ATOM 1153 N N . HIS A 1 153 ? -6.941 -13.273 2.229 1 95.12 153 HIS A N 1
ATOM 1154 C CA . HIS A 1 153 ? -5.914 -14.18 2.723 1 95.12 153 HIS A CA 1
ATOM 1155 C C . HIS A 1 153 ? -5.441 -15.133 1.626 1 95.12 153 HIS A C 1
ATOM 1157 O O . HIS A 1 153 ? -5.965 -15.102 0.51 1 95.12 153 HIS A O 1
ATOM 1163 N N . GLU A 1 154 ? -4.402 -15.828 1.98 1 94.75 154 GLU A N 1
ATOM 1164 C CA . GLU A 1 154 ? -3.902 -16.844 1.055 1 94.75 154 GLU A CA 1
ATOM 1165 C C . GLU A 1 154 ? -4.965 -17.906 0.77 1 94.75 154 GLU A C 1
ATOM 1167 O O . GLU A 1 154 ? -5.684 -18.328 1.676 1 94.75 154 GLU A O 1
ATOM 1172 N N . GLY A 1 155 ? -5.129 -18.125 -0.531 1 92 155 GLY A N 1
ATOM 1173 C CA . GLY A 1 155 ? -6.129 -19.109 -0.925 1 92 155 GLY A CA 1
ATOM 1174 C C . GLY A 1 155 ? -5.645 -20.531 -0.811 1 92 155 GLY A C 1
ATOM 1175 O O . GLY A 1 155 ? -4.438 -20.781 -0.762 1 92 155 GLY A O 1
ATOM 1176 N N . MET B 1 1 ? -31.766 69.5 18.125 1 41.12 1 MET B N 1
ATOM 1177 C CA . MET B 1 1 ? -31.953 69.375 16.672 1 41.12 1 MET B CA 1
ATOM 1178 C C . MET B 1 1 ? -30.719 68.812 15.992 1 41.12 1 MET B C 1
ATOM 1180 O O . MET B 1 1 ? -29.688 69.5 15.906 1 41.12 1 MET B O 1
ATOM 1184 N N . ALA B 1 2 ? -30.438 67.375 16.062 1 48.56 2 ALA B N 1
ATOM 1185 C CA . ALA B 1 2 ? -29.281 66.625 15.641 1 48.56 2 ALA B CA 1
ATOM 1186 C C . ALA B 1 2 ? -29.125 66.625 14.125 1 48.56 2 ALA B C 1
ATOM 1188 O O . ALA B 1 2 ? -30.062 66.375 13.383 1 48.56 2 ALA B O 1
ATOM 1189 N N . VAL B 1 3 ? -28.359 67.562 13.578 1 51.62 3 VAL B N 1
ATOM 1190 C CA . VAL B 1 3 ? -28.016 67.688 12.164 1 51.62 3 VAL B CA 1
ATOM 1191 C C . VAL B 1 3 ? -27.547 66.312 11.648 1 51.62 3 VAL B C 1
ATOM 1193 O O . VAL B 1 3 ? -26.578 65.75 12.148 1 51.62 3 VAL B O 1
ATOM 1196 N N . THR B 1 4 ? -28.453 65.438 11.188 1 52.69 4 THR B N 1
ATOM 1197 C CA . THR B 1 4 ? -28.141 64.188 10.516 1 52.69 4 THR B CA 1
ATOM 1198 C C . THR B 1 4 ? -27.25 64.438 9.297 1 52.69 4 THR B C 1
ATOM 1200 O O . THR B 1 4 ? -27.641 65.188 8.367 1 52.69 4 THR B O 1
ATOM 1203 N N . LYS B 1 5 ? -25.953 64.688 9.547 1 52.59 5 LYS B N 1
ATOM 1204 C CA . LYS B 1 5 ? -25.016 64.75 8.438 1 52.59 5 LYS B CA 1
ATOM 1205 C C . LYS B 1 5 ? -25.25 63.656 7.422 1 52.59 5 LYS B C 1
ATOM 1207 O O . LYS B 1 5 ? -25.234 62.469 7.773 1 52.59 5 LYS B O 1
ATOM 1212 N N . GLY B 1 6 ? -26.109 63.844 6.484 1 47.38 6 GLY B N 1
ATOM 1213 C CA . GLY B 1 6 ? -26.359 62.938 5.398 1 47.38 6 GLY B CA 1
ATOM 1214 C C . GLY B 1 6 ? -25.094 62.406 4.746 1 47.38 6 GLY B C 1
ATOM 1215 O O . GLY B 1 6 ? -24.172 63.156 4.48 1 47.38 6 GLY B O 1
ATOM 1216 N N . THR B 1 7 ? -24.641 61.25 5.105 1 52.38 7 THR B N 1
ATOM 1217 C CA . THR B 1 7 ? -23.531 60.562 4.438 1 52.38 7 THR B CA 1
ATOM 1218 C C . THR B 1 7 ? -23.703 60.625 2.922 1 52.38 7 THR B C 1
ATOM 1220 O O . THR B 1 7 ? -24.703 60.125 2.381 1 52.38 7 THR B O 1
ATOM 1223 N N . GLY B 1 8 ? -23.328 61.719 2.18 1 46.84 8 GLY B N 1
ATOM 1224 C CA . GLY B 1 8 ? -23.344 61.844 0.731 1 46.84 8 GLY B CA 1
ATOM 1225 C C . GLY B 1 8 ? -22.766 60.656 0.021 1 46.84 8 GLY B C 1
ATOM 1226 O O . GLY B 1 8 ? -21.688 60.188 0.359 1 46.84 8 GLY B O 1
ATOM 1227 N N . THR B 1 9 ? -23.594 59.781 -0.492 1 53.75 9 THR B N 1
ATOM 1228 C CA . THR B 1 9 ? -23.219 58.688 -1.374 1 53.75 9 THR B CA 1
ATOM 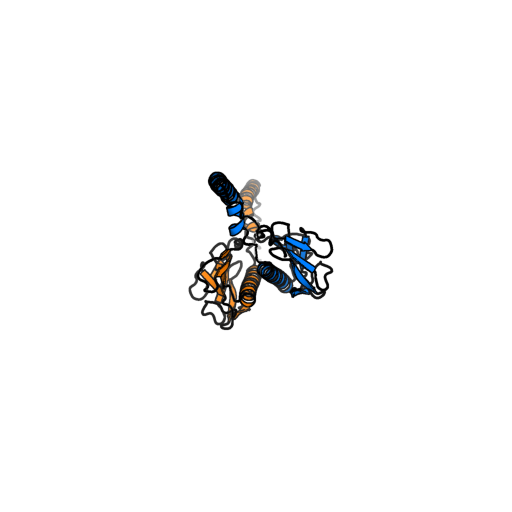1229 C C . THR B 1 9 ? -22.359 59.188 -2.527 1 53.75 9 THR B C 1
ATOM 1231 O O . THR B 1 9 ? -22.812 60 -3.342 1 53.75 9 THR B O 1
ATOM 1234 N N . ARG B 1 10 ? -21.047 59.438 -2.354 1 58.78 10 ARG B N 1
ATOM 1235 C CA . ARG B 1 10 ? -20.172 59.75 -3.473 1 58.78 10 ARG B CA 1
ATOM 1236 C C . ARG B 1 10 ? -20.375 58.781 -4.629 1 58.78 10 ARG B C 1
ATOM 1238 O O . ARG B 1 10 ? -20.234 57.562 -4.453 1 58.78 10 ARG B O 1
ATOM 1245 N N . GLY B 1 11 ? -21.188 59 -5.59 1 56.69 11 GLY B N 1
ATOM 1246 C CA . GLY B 1 11 ? -21.453 58.25 -6.812 1 56.69 11 GLY B CA 1
ATOM 1247 C C . GLY B 1 11 ? -20.188 57.875 -7.559 1 56.69 11 GLY B C 1
ATOM 1248 O O . GLY B 1 11 ? -19.188 58.562 -7.5 1 56.69 11 GLY B O 1
ATOM 1249 N N . PHE B 1 12 ? -19.875 56.594 -7.703 1 58.97 12 PHE B N 1
ATOM 1250 C CA . PHE B 1 12 ? -18.781 56.062 -8.516 1 58.97 12 PHE B CA 1
ATOM 1251 C C . PHE B 1 12 ? -18.906 56.562 -9.961 1 58.97 12 PHE B C 1
ATOM 1253 O O . PHE B 1 12 ? -20 56.594 -10.516 1 58.97 12 PHE B O 1
ATOM 1260 N N . THR B 1 13 ? -17.875 57.438 -10.422 1 70.19 13 THR B N 1
ATOM 1261 C CA . THR B 1 13 ? -17.844 57.781 -11.836 1 70.19 13 THR B CA 1
ATOM 1262 C C . THR B 1 13 ? -17.703 56.531 -12.711 1 70.19 13 THR B C 1
ATOM 1264 O O . THR B 1 13 ? -17.25 55.5 -12.242 1 70.19 13 THR B O 1
ATOM 1267 N N . LEU B 1 14 ? -18.281 56.531 -13.836 1 76.75 14 LEU B N 1
ATOM 1268 C CA . LEU B 1 14 ? -18.219 55.469 -14.82 1 76.75 14 LEU B CA 1
ATOM 1269 C C . LEU B 1 14 ? -16.781 55.031 -15.055 1 76.75 14 LEU B C 1
ATOM 1271 O O . LEU B 1 14 ? -16.5 53.844 -15.164 1 76.75 14 LEU B O 1
ATOM 1275 N N . VAL B 1 15 ? -15.898 56.031 -15.008 1 74.81 15 VAL B N 1
ATOM 1276 C CA . VAL B 1 15 ? -14.484 55.75 -15.227 1 74.81 15 VAL B CA 1
ATOM 1277 C C . VAL B 1 15 ? -13.938 54.969 -14.031 1 74.81 15 VAL B C 1
ATOM 1279 O O . VAL B 1 15 ? -13.148 54.031 -14.203 1 74.81 15 VAL B O 1
ATOM 1282 N N . GLU B 1 16 ? -14.445 55.25 -12.844 1 78.81 16 GLU B N 1
ATOM 1283 C CA . GLU B 1 16 ? -14.023 54.531 -11.656 1 78.81 16 GLU B CA 1
ATOM 1284 C C . GLU B 1 16 ? -14.539 53.094 -11.688 1 78.81 16 GLU B C 1
ATOM 1286 O O . GLU B 1 16 ? -13.82 52.156 -11.328 1 78.81 16 GLU B O 1
ATOM 1291 N N . LEU B 1 17 ? -15.75 52.906 -12.148 1 77.25 17 LEU B N 1
ATOM 1292 C CA . LEU B 1 17 ? -16.312 51.562 -12.273 1 77.25 17 LEU B CA 1
ATOM 1293 C C . LEU B 1 17 ? -15.562 50.75 -13.328 1 77.25 17 LEU B C 1
ATOM 1295 O O . LEU B 1 17 ? -15.234 49.594 -13.109 1 77.25 17 LEU B O 1
ATOM 1299 N N . VAL B 1 18 ? -15.234 51.406 -14.438 1 77.94 18 VAL B N 1
ATOM 1300 C CA . VAL B 1 18 ? -14.562 50.688 -15.523 1 77.94 18 VAL B CA 1
ATOM 1301 C C . VAL B 1 18 ? -13.133 50.344 -15.102 1 77.94 18 VAL B C 1
ATOM 1303 O O . VAL B 1 18 ? -12.656 49.25 -15.375 1 77.94 18 VAL B O 1
ATOM 1306 N N . LEU B 1 19 ? -12.445 51.188 -14.344 1 77.31 19 LEU B N 1
ATOM 1307 C CA . LEU B 1 19 ? -11.086 50.906 -13.891 1 77.31 19 LEU B CA 1
ATOM 1308 C C . LEU B 1 19 ? -11.078 49.812 -12.828 1 77.31 19 LEU B C 1
ATOM 1310 O O . LEU B 1 19 ? -10.195 48.938 -12.82 1 77.31 19 LEU B O 1
ATOM 1314 N N . THR B 1 20 ? -12.047 49.812 -11.898 1 75 20 THR B N 1
ATOM 1315 C CA . THR B 1 20 ? -12.133 48.75 -10.914 1 75 20 THR B CA 1
ATOM 1316 C C . THR B 1 20 ? -12.391 47.406 -11.594 1 75 20 THR B C 1
ATOM 1318 O O . THR B 1 20 ? -11.82 46.375 -11.203 1 75 20 THR B O 1
ATOM 1321 N N . ILE B 1 21 ? -13.266 47.406 -12.672 1 74.81 21 ILE B N 1
ATOM 1322 C CA . ILE B 1 21 ? -13.547 46.156 -13.344 1 74.81 21 ILE B CA 1
ATOM 1323 C C . ILE B 1 21 ? -12.305 45.688 -14.109 1 74.81 21 ILE B C 1
ATOM 1325 O O . ILE B 1 21 ? -12 44.469 -14.148 1 74.81 21 ILE B O 1
ATOM 1329 N N . MET B 1 22 ? -11.586 46.562 -14.742 1 75 22 MET B N 1
ATOM 1330 C CA . MET B 1 22 ? -10.375 46.188 -15.461 1 75 22 MET B CA 1
ATOM 1331 C C . MET B 1 22 ? -9.297 45.656 -14.5 1 75 22 MET B C 1
ATOM 1333 O O . MET B 1 22 ? -8.594 44.719 -14.805 1 75 22 MET B O 1
ATOM 1337 N N . LEU B 1 23 ? -9.148 46.219 -13.352 1 70.44 23 LEU B N 1
ATOM 1338 C CA . LEU B 1 23 ? -8.18 45.75 -12.367 1 70.44 23 LEU B CA 1
ATOM 1339 C C . LEU B 1 23 ? -8.586 44.406 -11.805 1 70.44 23 LEU B C 1
ATOM 1341 O O . LEU B 1 23 ? -7.738 43.531 -11.609 1 70.44 23 LEU B O 1
ATOM 1345 N N . LEU B 1 24 ? -9.828 44.219 -11.586 1 65.5 24 LEU B N 1
ATOM 1346 C CA . LEU B 1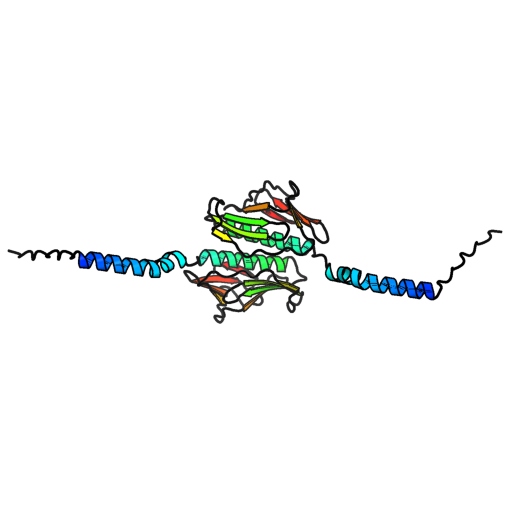 24 ? -10.297 42.906 -11.117 1 65.5 24 LEU B CA 1
ATOM 1347 C C . LEU B 1 24 ? -10.086 41.844 -12.188 1 65.5 24 LEU B C 1
ATOM 1349 O O . LEU B 1 24 ? -9.789 40.688 -11.859 1 65.5 24 LEU B O 1
ATOM 1353 N N . ALA B 1 25 ? -10.211 42.188 -13.336 1 61.53 25 ALA B N 1
ATOM 1354 C CA . ALA B 1 25 ? -9.984 41.25 -14.43 1 61.53 25 ALA B CA 1
ATOM 1355 C C . ALA B 1 25 ? -8.531 40.781 -14.461 1 61.53 25 ALA B C 1
ATOM 1357 O O . ALA B 1 25 ? -8.258 39.594 -14.648 1 61.53 25 ALA B O 1
ATOM 1358 N N . ILE B 1 26 ? -7.637 41.562 -14.242 1 55.22 26 ILE B N 1
ATOM 1359 C CA . ILE B 1 26 ? -6.23 41.188 -14.266 1 55.22 26 ILE B CA 1
ATOM 1360 C C . ILE B 1 26 ? -5.895 40.375 -13.023 1 55.22 26 ILE B C 1
ATOM 1362 O O . ILE B 1 26 ? -5.188 39.375 -13.102 1 55.22 26 ILE B O 1
ATOM 1366 N N . LEU B 1 27 ? -6.398 40.812 -11.875 1 52.78 27 LEU B N 1
ATOM 1367 C CA . LEU B 1 27 ? -6.121 40.062 -10.648 1 52.78 27 LEU B CA 1
ATOM 1368 C C . LEU B 1 27 ? -6.793 38.688 -10.672 1 52.78 27 LEU B C 1
ATOM 1370 O O . LEU B 1 27 ? -6.238 37.719 -10.164 1 52.78 27 LEU B O 1
ATOM 1374 N N . SER B 1 28 ? -7.895 38.594 -11.219 1 50.03 28 SER B N 1
ATOM 1375 C CA . SER B 1 28 ? -8.562 37.312 -11.273 1 50.03 28 SER B CA 1
ATOM 1376 C C . SER B 1 28 ? -7.738 36.281 -12.062 1 50.03 28 SER B C 1
ATOM 1378 O O . SER B 1 28 ? -7.773 35.094 -11.773 1 50.03 28 SER B O 1
ATOM 1380 N N . VAL B 1 29 ? -7.152 36.719 -13.133 1 49.09 29 VAL B N 1
ATOM 1381 C CA . VAL B 1 29 ? -6.336 35.781 -13.914 1 49.09 29 VAL B CA 1
ATOM 1382 C C . VAL B 1 29 ? -5.133 35.344 -13.086 1 49.09 29 VAL B C 1
ATOM 1384 O O . VAL B 1 29 ? -4.711 34.188 -13.164 1 49.09 29 VAL B O 1
ATOM 1387 N N . VAL B 1 30 ? -4.41 36.281 -12.469 1 43.81 30 VAL B N 1
ATOM 1388 C CA . VAL B 1 30 ? -3.256 35.875 -11.664 1 43.81 30 VAL B CA 1
ATOM 1389 C C . VAL B 1 30 ? -3.727 35.188 -10.383 1 43.81 30 VAL B C 1
ATOM 1391 O O . VAL B 1 30 ? -3.1 34.219 -9.93 1 43.81 30 VAL B O 1
ATOM 1394 N N . VAL B 1 31 ? -4.703 35.844 -9.789 1 40.97 31 VAL B N 1
ATOM 1395 C CA . VAL B 1 31 ? -5.125 35.281 -8.5 1 40.97 31 VAL B CA 1
ATOM 1396 C C . VAL B 1 31 ? -5.941 34 -8.727 1 40.97 31 VAL B C 1
ATOM 1398 O O . VAL B 1 31 ? -6.035 33.156 -7.832 1 40.97 31 VAL B O 1
ATOM 1401 N N . LEU B 1 32 ? -6.68 34.094 -9.852 1 35.56 32 LEU B N 1
ATOM 1402 C CA . LEU B 1 32 ? -7.613 32.969 -9.938 1 35.56 32 LEU B CA 1
ATOM 1403 C C . LEU B 1 32 ? -6.867 31.641 -10.008 1 35.56 32 LEU B C 1
ATOM 1405 O O . LEU B 1 32 ? -7.477 30.562 -9.922 1 35.56 32 LEU B O 1
ATOM 1409 N N . PRO B 1 33 ? -5.703 31.641 -10.75 1 36.75 33 PRO B N 1
ATOM 1410 C CA . PRO B 1 33 ? -5.309 30.234 -10.703 1 36.75 33 PRO B CA 1
ATOM 1411 C C . PRO B 1 33 ? -5.016 29.75 -9.281 1 36.75 33 PRO B C 1
ATOM 1413 O O . PRO B 1 33 ? -4.832 28.547 -9.055 1 36.75 33 PRO B O 1
ATOM 1416 N N . LYS B 1 34 ? -4.461 30.703 -8.438 1 35.41 34 LYS B N 1
ATOM 1417 C CA . LYS B 1 34 ? -3.959 30.25 -7.145 1 35.41 34 LYS B CA 1
ATOM 1418 C C . LYS B 1 34 ? -5.098 29.781 -6.25 1 35.41 34 LYS B C 1
ATOM 1420 O O . LYS B 1 34 ? -4.863 29.172 -5.199 1 35.41 34 LYS B O 1
ATOM 1425 N N . LEU B 1 35 ? -6.25 30.391 -6.227 1 36.91 35 LEU B N 1
ATOM 1426 C CA . LEU B 1 35 ? -7.289 30.047 -5.266 1 36.91 35 LEU B CA 1
ATOM 1427 C C . LEU B 1 35 ? -7.715 28.578 -5.438 1 36.91 35 LEU B C 1
ATOM 1429 O O . LEU B 1 35 ? -8.07 27.922 -4.461 1 36.91 35 LEU B O 1
ATOM 1433 N N . VAL B 1 36 ? -8.164 28.172 -6.617 1 39.16 36 VAL B N 1
ATOM 1434 C CA . VAL B 1 36 ? -8.68 26.828 -6.812 1 39.16 36 VAL B CA 1
ATOM 1435 C C . VAL B 1 36 ? -7.539 25.812 -6.734 1 39.16 36 VAL B C 1
ATOM 1437 O O . VAL B 1 36 ? -7.773 24.609 -6.711 1 39.16 36 VAL B O 1
ATOM 1440 N N . SER B 1 37 ? -6.293 26.062 -7.16 1 40.09 37 SER B N 1
ATOM 1441 C CA . SER B 1 37 ? -5.141 25.188 -7.332 1 40.09 37 SER B CA 1
ATOM 1442 C C . SER B 1 37 ? -4.551 24.781 -5.988 1 40.09 37 SER B C 1
ATOM 1444 O O . SER B 1 37 ? -3.748 23.844 -5.914 1 40.09 37 SER B O 1
ATOM 1446 N N . SER B 1 38 ? -4.445 25.734 -5.055 1 43.97 38 SER B N 1
ATOM 1447 C CA . SER B 1 38 ? -3.824 25.281 -3.812 1 43.97 38 SER B CA 1
ATOM 1448 C C . SER B 1 38 ? -4.676 24.234 -3.117 1 43.97 38 SER B C 1
ATOM 1450 O O . SER B 1 38 ? -4.984 24.359 -1.929 1 43.97 38 SER B O 1
ATOM 1452 N N . SER B 1 39 ? -5.652 23.766 -3.689 1 53.69 39 SER B N 1
ATOM 1453 C CA . SER B 1 39 ? -6.367 22.766 -2.887 1 53.69 39 SER B CA 1
ATOM 1454 C C . SER B 1 39 ? -5.41 21.969 -2.016 1 53.69 39 SER B C 1
ATOM 1456 O O . SER B 1 39 ? -4.57 21.219 -2.529 1 53.69 39 SER B O 1
ATOM 1458 N N . SER B 1 40 ? -5.039 22.688 -0.878 1 73.69 40 SER B N 1
ATOM 1459 C CA . SER B 1 40 ? -4.184 22.094 0.144 1 73.69 40 SER B CA 1
ATOM 1460 C C . SER B 1 40 ? -4.566 20.641 0.406 1 73.69 40 SER B C 1
ATOM 1462 O O . SER B 1 40 ? -5.746 20.328 0.553 1 73.69 40 SER B O 1
ATOM 1464 N N . TYR B 1 41 ? -3.742 19.828 -0.08 1 82.44 41 TYR B N 1
ATOM 1465 C CA . TYR B 1 41 ? -3.934 18.422 0.229 1 82.44 41 TYR B CA 1
ATOM 1466 C C . TYR B 1 41 ? -4.254 18.219 1.706 1 82.44 41 TYR B C 1
ATOM 1468 O O . TYR B 1 41 ? -3.67 18.891 2.568 1 82.44 41 TYR B O 1
ATOM 1476 N N . SER B 1 42 ? -5.324 17.484 1.942 1 90.38 42 SER B N 1
ATOM 1477 C CA . SER B 1 42 ? -5.746 17.203 3.311 1 90.38 42 SER B CA 1
ATOM 1478 C C . SER B 1 42 ? -4.668 16.438 4.07 1 90.38 42 SER B C 1
ATOM 1480 O O . SER B 1 42 ? -4.238 15.359 3.639 1 90.38 42 SER B O 1
ATOM 1482 N N . ALA B 1 43 ? -4.254 17.031 5.203 1 93.69 43 ALA B N 1
ATOM 1483 C CA . ALA B 1 43 ? -3.311 16.328 6.07 1 93.69 43 ALA B CA 1
ATOM 1484 C C . ALA B 1 43 ? -3.891 15 6.559 1 93.69 43 ALA B C 1
ATOM 1486 O O . ALA B 1 43 ? -3.16 14.023 6.727 1 93.69 43 ALA B O 1
ATOM 1487 N N . TRP B 1 44 ? -5.191 14.977 6.742 1 93 44 TRP B N 1
ATOM 1488 C CA . TRP B 1 44 ? -5.859 13.766 7.203 1 93 44 TRP B CA 1
ATOM 1489 C C . TRP B 1 44 ? -5.73 12.648 6.176 1 93 44 TRP B C 1
ATOM 1491 O O . TRP B 1 44 ? -5.344 11.523 6.512 1 93 44 TRP B O 1
ATOM 1501 N N . THR B 1 45 ? -5.996 12.953 4.895 1 90.5 45 THR B N 1
ATOM 1502 C CA . THR B 1 45 ? -5.914 11.961 3.83 1 90.5 45 THR B CA 1
ATOM 1503 C C . THR B 1 45 ? -4.48 11.461 3.664 1 90.5 45 THR B C 1
ATOM 1505 O O . THR B 1 45 ? -4.246 10.258 3.549 1 90.5 45 THR B O 1
ATOM 1508 N N . LEU B 1 46 ? -3.562 12.367 3.703 1 93.94 46 LEU B N 1
ATOM 1509 C CA . LEU B 1 46 ? -2.158 12 3.545 1 93.94 46 LEU B CA 1
ATOM 1510 C C . LEU B 1 46 ? -1.688 11.133 4.707 1 93.94 46 LEU B C 1
ATOM 1512 O O . LEU B 1 46 ? -0.972 10.148 4.5 1 93.94 46 LEU B O 1
ATOM 1516 N N . ARG B 1 47 ? -2.076 11.492 5.891 1 96.25 47 ARG B N 1
ATOM 1517 C CA . ARG B 1 47 ? -1.699 10.688 7.051 1 96.25 47 ARG B CA 1
ATOM 1518 C C . ARG B 1 47 ? -2.256 9.273 6.945 1 96.25 47 ARG B C 1
ATOM 1520 O O . ARG B 1 47 ? -1.551 8.305 7.227 1 96.25 47 ARG B O 1
ATOM 1527 N N . GLN B 1 48 ? -3.521 9.164 6.559 1 94 48 GLN B N 1
ATOM 1528 C CA . GLN B 1 48 ? -4.125 7.836 6.438 1 94 48 GLN B CA 1
ATOM 1529 C C . GLN B 1 48 ? -3.42 7.012 5.363 1 94 48 GLN B C 1
ATOM 1531 O O . GLN B 1 48 ? -3.219 5.805 5.535 1 94 48 GLN B O 1
ATOM 1536 N N . GLU B 1 49 ? -3.068 7.648 4.301 1 94.94 49 GLU B N 1
ATOM 1537 C CA . GLU B 1 49 ? -2.342 6.969 3.234 1 94.94 49 GLU B CA 1
ATOM 1538 C C . GLU B 1 49 ? -0.982 6.473 3.721 1 94.94 49 GLU B C 1
ATOM 1540 O O . GLU B 1 49 ? -0.589 5.344 3.432 1 94.94 49 GLU B O 1
ATOM 1545 N N . LEU B 1 50 ? -0.312 7.305 4.457 1 97.44 50 LEU B N 1
ATOM 1546 C CA . LEU B 1 50 ? 1.016 6.938 4.938 1 97.44 50 LEU B CA 1
ATOM 1547 C C . LEU B 1 50 ? 0.929 5.844 5.996 1 97.44 50 LEU B C 1
ATOM 1549 O O . LEU B 1 50 ? 1.783 4.957 6.047 1 97.44 50 LEU B O 1
ATOM 1553 N N . ILE B 1 51 ? -0.048 5.93 6.871 1 97.44 51 ILE B N 1
ATOM 1554 C CA . ILE B 1 51 ? -0.248 4.871 7.852 1 97.44 51 ILE B CA 1
ATOM 1555 C C . ILE B 1 51 ? -0.495 3.545 7.137 1 97.44 51 ILE B C 1
ATOM 1557 O O . ILE B 1 51 ? 0.11 2.525 7.477 1 97.44 51 ILE B O 1
ATOM 1561 N N . ALA B 1 52 ? -1.384 3.574 6.145 1 96.44 52 ALA B N 1
ATOM 1562 C CA . ALA B 1 52 ? -1.676 2.363 5.383 1 96.44 52 ALA B CA 1
ATOM 1563 C C . ALA B 1 52 ? -0.42 1.827 4.703 1 96.44 52 ALA B C 1
ATOM 1565 O O . ALA B 1 52 ? -0.195 0.616 4.664 1 96.44 52 ALA B O 1
ATOM 1566 N N . GLU B 1 53 ? 0.366 2.709 4.152 1 97.31 53 GLU B N 1
ATOM 1567 C CA . GLU B 1 53 ? 1.609 2.312 3.498 1 97.31 53 GLU B CA 1
ATOM 1568 C C . GLU B 1 53 ? 2.586 1.693 4.496 1 97.31 53 GLU B C 1
ATOM 1570 O O . GLU B 1 53 ? 3.227 0.683 4.199 1 97.31 53 GLU B O 1
ATOM 1575 N N . LEU B 1 54 ? 2.734 2.301 5.609 1 97.44 54 LEU B N 1
ATOM 1576 C CA . LEU B 1 54 ? 3.619 1.79 6.652 1 97.44 54 LEU B CA 1
ATOM 1577 C C . LEU B 1 54 ? 3.156 0.418 7.133 1 97.44 54 LEU B C 1
ATOM 1579 O O . LEU B 1 54 ? 3.973 -0.488 7.316 1 97.44 54 LEU B O 1
ATOM 1583 N N . GLN B 1 55 ? 1.896 0.281 7.324 1 95.88 55 GLN B N 1
ATOM 1584 C CA . GLN B 1 55 ? 1.356 -1.001 7.766 1 95.88 55 GLN B CA 1
ATOM 1585 C C . GLN B 1 55 ? 1.543 -2.074 6.699 1 95.88 55 GLN B C 1
ATOM 1587 O O . GLN B 1 55 ? 1.848 -3.227 7.012 1 95.88 55 GLN B O 1
ATOM 1592 N N . LYS B 1 56 ? 1.326 -1.684 5.488 1 96.44 56 LYS B N 1
ATOM 1593 C CA . LYS B 1 56 ? 1.599 -2.6 4.383 1 96.44 56 LYS B CA 1
ATOM 1594 C C . LYS B 1 56 ? 3.053 -3.061 4.395 1 96.44 56 LYS B C 1
ATOM 1596 O O . LYS B 1 56 ? 3.332 -4.254 4.273 1 96.44 56 LYS B O 1
ATOM 1601 N N . THR B 1 57 ? 3.957 -2.135 4.504 1 96.94 57 THR B N 1
ATOM 1602 C CA . THR B 1 57 ? 5.383 -2.441 4.527 1 96.94 57 THR B CA 1
ATOM 1603 C C . THR B 1 57 ? 5.719 -3.357 5.699 1 96.94 57 THR B C 1
ATOM 1605 O O . THR B 1 57 ? 6.484 -4.312 5.551 1 96.94 57 THR B O 1
ATOM 1608 N N . GLN B 1 58 ? 5.133 -3.076 6.801 1 94.75 58 GLN B N 1
ATOM 1609 C CA . GLN B 1 58 ? 5.34 -3.889 7.996 1 94.75 58 GLN B CA 1
ATOM 1610 C C . GLN B 1 58 ? 4.809 -5.305 7.797 1 94.75 58 GLN B C 1
ATOM 1612 O O . GLN B 1 58 ? 5.465 -6.277 8.164 1 94.75 58 GLN B O 1
ATOM 1617 N N . MET B 1 59 ? 3.641 -5.43 7.238 1 94.12 59 MET B N 1
ATOM 1618 C CA . MET B 1 59 ? 3.035 -6.73 6.98 1 94.12 59 MET B CA 1
ATOM 1619 C C . MET B 1 59 ? 3.912 -7.559 6.047 1 94.12 59 MET B C 1
ATOM 1621 O O . MET B 1 59 ? 4.066 -8.766 6.242 1 94.12 59 MET B O 1
ATOM 1625 N N . LEU B 1 60 ? 4.41 -6.93 5.039 1 95 60 LEU B N 1
ATOM 1626 C CA . LEU B 1 60 ? 5.316 -7.625 4.133 1 95 60 LEU B CA 1
ATOM 1627 C C . LEU B 1 60 ? 6.531 -8.164 4.879 1 95 60 LEU B C 1
ATOM 1629 O O . LEU B 1 60 ? 6.961 -9.297 4.645 1 95 60 LEU B O 1
ATOM 1633 N N . ALA B 1 61 ? 7.07 -7.352 5.723 1 94.38 61 ALA B N 1
ATOM 1634 C CA . ALA B 1 61 ? 8.227 -7.777 6.5 1 94.38 61 ALA B CA 1
ATOM 1635 C C . ALA B 1 61 ? 7.891 -8.984 7.371 1 94.38 61 ALA B C 1
ATOM 1637 O O . ALA B 1 61 ? 8.68 -9.93 7.465 1 94.38 61 ALA B O 1
ATOM 1638 N N . LEU B 1 62 ? 6.738 -8.945 8.008 1 92.25 62 LEU B N 1
ATOM 1639 C CA . LEU B 1 62 ? 6.309 -10.016 8.898 1 92.25 62 LEU B CA 1
ATOM 1640 C C . LEU B 1 62 ? 6.07 -11.312 8.125 1 92.25 62 LEU B C 1
ATOM 1642 O O . LEU B 1 62 ? 6.363 -12.398 8.625 1 92.25 62 LEU B O 1
ATOM 1646 N N . ASN B 1 63 ? 5.574 -11.164 6.914 1 91.12 63 ASN B N 1
ATOM 1647 C CA . ASN B 1 63 ? 5.172 -12.336 6.141 1 91.12 63 ASN B CA 1
ATOM 1648 C C . ASN B 1 63 ? 6.332 -12.883 5.312 1 91.12 63 ASN B C 1
ATOM 1650 O O . ASN B 1 63 ? 6.234 -13.977 4.754 1 91.12 63 ASN B O 1
ATOM 1654 N N . ASN B 1 64 ? 7.375 -12.117 5.227 1 89.62 64 ASN B N 1
ATOM 1655 C CA . ASN B 1 64 ? 8.555 -12.516 4.469 1 89.62 64 ASN B CA 1
ATOM 1656 C C . ASN B 1 64 ? 9.828 -12.375 5.301 1 89.62 64 ASN B C 1
ATOM 1658 O O . ASN B 1 64 ? 10.664 -11.516 5.027 1 89.62 64 ASN B O 1
ATOM 1662 N N . PRO B 1 65 ? 10.078 -13.305 6.199 1 88.81 65 PRO B N 1
ATOM 1663 C CA . PRO B 1 65 ? 11.188 -13.164 7.145 1 88.81 65 PRO B CA 1
ATOM 1664 C C . PRO B 1 65 ? 12.555 -13.258 6.469 1 88.81 65 PRO B C 1
ATOM 1666 O O . PRO B 1 65 ? 13.57 -12.938 7.078 1 88.81 65 PRO B O 1
ATOM 1669 N N . ASP B 1 66 ? 12.617 -13.656 5.246 1 88.44 66 ASP B N 1
ATOM 1670 C CA . ASP B 1 66 ? 13.883 -13.781 4.523 1 88.44 66 ASP B CA 1
ATOM 1671 C C . ASP B 1 66 ? 14.234 -12.484 3.811 1 88.44 66 ASP B C 1
ATOM 1673 O O . ASP B 1 66 ? 15.211 -12.43 3.057 1 88.44 66 ASP B O 1
ATOM 1677 N N . ARG B 1 67 ? 13.414 -11.445 4.035 1 88.62 67 ARG B N 1
ATOM 1678 C CA . ARG B 1 67 ? 13.617 -10.148 3.398 1 88.62 67 ARG B CA 1
ATOM 1679 C C . ARG B 1 67 ? 13.469 -9.016 4.406 1 88.62 67 ARG B C 1
ATOM 1681 O O . ARG B 1 67 ? 12.898 -9.203 5.48 1 88.62 67 ARG B O 1
ATOM 1688 N N . CYS B 1 68 ? 14.086 -8.016 4.027 1 91.56 68 CYS B N 1
ATOM 1689 C CA . CYS B 1 68 ? 13.867 -6.746 4.711 1 91.56 68 CYS B CA 1
ATOM 1690 C C . CYS B 1 68 ? 13.125 -5.766 3.805 1 91.56 68 CYS B C 1
ATOM 1692 O O . CYS B 1 68 ? 13.258 -5.82 2.582 1 91.56 68 CYS B O 1
ATOM 1694 N N . TYR B 1 69 ? 12.328 -4.961 4.43 1 95.06 69 TYR B N 1
ATOM 1695 C CA . TYR B 1 69 ? 11.562 -3.977 3.676 1 95.06 69 TYR B CA 1
ATOM 1696 C C . TYR B 1 69 ? 11.82 -2.568 4.199 1 95.06 69 TYR B C 1
ATOM 1698 O O . TYR B 1 69 ? 11.906 -2.355 5.41 1 95.06 69 TYR B O 1
ATOM 1706 N N . ARG B 1 70 ? 11.953 -1.654 3.223 1 96.44 70 ARG B N 1
ATOM 1707 C CA . ARG B 1 70 ? 12.32 -0.284 3.564 1 96.44 70 ARG B CA 1
ATOM 1708 C C . ARG B 1 70 ? 11.422 0.717 2.84 1 96.44 70 ARG B C 1
ATOM 1710 O O . ARG B 1 70 ? 11.188 0.589 1.636 1 96.44 70 ARG B O 1
ATOM 1717 N N . LEU B 1 71 ? 10.891 1.624 3.643 1 97.5 71 LEU B N 1
ATOM 1718 C CA . LEU B 1 71 ? 10.227 2.787 3.064 1 97.5 71 LEU B CA 1
ATOM 1719 C C . LEU B 1 71 ? 11.148 4.004 3.08 1 97.5 71 LEU B C 1
ATOM 1721 O O . LEU B 1 71 ? 11.508 4.496 4.152 1 97.5 71 LEU B O 1
ATOM 1725 N N . SER B 1 72 ? 11.516 4.477 1.903 1 97.75 72 SER B N 1
ATOM 1726 C CA . SER B 1 72 ? 12.328 5.676 1.77 1 97.75 72 SER B CA 1
ATOM 1727 C C . SER B 1 72 ? 11.469 6.914 1.543 1 97.75 72 SER B C 1
ATOM 1729 O O . SER B 1 72 ? 10.633 6.934 0.636 1 97.75 72 SER B O 1
ATOM 1731 N N . ILE B 1 73 ? 11.656 7.848 2.424 1 97.62 73 ILE B N 1
ATOM 1732 C CA . ILE B 1 73 ? 10.914 9.102 2.334 1 97.62 73 ILE B CA 1
ATOM 1733 C C . ILE B 1 73 ? 11.852 10.227 1.895 1 97.62 73 ILE B C 1
ATOM 1735 O O . ILE B 1 73 ? 12.961 10.359 2.426 1 97.62 73 ILE B O 1
ATOM 1739 N N . SER B 1 74 ? 11.477 11 0.88 1 97.5 74 SER B N 1
ATOM 1740 C CA . SER B 1 74 ? 12.148 12.227 0.465 1 97.5 74 SER B CA 1
ATOM 1741 C C . SER B 1 74 ? 11.203 13.422 0.552 1 97.5 74 SER B C 1
ATOM 1743 O O . SER B 1 74 ? 10.055 13.289 0.987 1 97.5 74 SER B O 1
ATOM 1745 N N . ASN B 1 75 ? 11.672 14.57 0.174 1 94.56 75 ASN B N 1
ATOM 1746 C CA . ASN B 1 75 ? 10.852 15.773 0.255 1 94.56 75 ASN B CA 1
ATOM 1747 C C . ASN B 1 75 ? 9.773 15.789 -0.822 1 94.56 75 ASN B C 1
ATOM 1749 O O . ASN B 1 75 ? 8.867 16.625 -0.787 1 94.56 75 ASN B O 1
ATOM 1753 N N . SER B 1 76 ? 9.836 14.797 -1.733 1 94.75 76 SER B N 1
ATOM 1754 C CA . SER B 1 76 ? 8.875 14.883 -2.828 1 94.75 76 SER B CA 1
ATOM 1755 C C . SER B 1 76 ? 8.195 13.539 -3.074 1 94.75 76 SER B C 1
ATOM 1757 O O . SER B 1 76 ? 7.266 13.453 -3.879 1 94.75 76 SER B O 1
ATOM 1759 N N . ALA B 1 77 ? 8.719 12.445 -2.391 1 96.81 77 ALA B N 1
ATOM 1760 C CA . ALA B 1 77 ? 8.172 11.133 -2.721 1 96.81 77 ALA B CA 1
ATOM 1761 C C . ALA B 1 77 ? 8.461 10.125 -1.609 1 96.81 77 ALA B C 1
ATOM 1763 O O . ALA B 1 77 ? 9.25 10.398 -0.704 1 96.81 77 ALA B O 1
ATOM 1764 N N . TYR B 1 78 ? 7.758 9 -1.642 1 97.81 78 TYR B N 1
ATOM 1765 C CA . TYR B 1 78 ? 8.133 7.832 -0.852 1 97.81 78 TYR B CA 1
ATOM 1766 C C . TYR B 1 78 ? 8.133 6.57 -1.709 1 97.81 78 TYR B C 1
ATOM 1768 O O . TYR B 1 78 ? 7.438 6.504 -2.725 1 97.81 78 TYR B O 1
ATOM 1776 N N . GLN B 1 79 ? 8.961 5.641 -1.32 1 97.38 79 GLN B N 1
ATOM 1777 C CA . GLN B 1 79 ? 9.18 4.453 -2.141 1 97.38 79 GLN B CA 1
ATOM 1778 C C . GLN B 1 79 ? 9.484 3.234 -1.276 1 97.38 79 GLN B C 1
ATOM 1780 O O . GLN B 1 79 ? 10.305 3.311 -0.357 1 97.38 79 GLN B O 1
ATOM 1785 N N . LEU B 1 80 ? 8.75 2.137 -1.625 1 96.88 80 LEU B N 1
ATOM 1786 C CA . LEU B 1 80 ? 9 0.868 -0.952 1 96.88 80 LEU B CA 1
ATOM 1787 C C . LEU B 1 80 ? 10.078 0.071 -1.681 1 96.88 80 LEU B C 1
ATOM 1789 O O . LEU B 1 80 ? 10.047 -0.046 -2.908 1 96.88 80 LEU B O 1
ATOM 1793 N N . SER B 1 81 ? 11.031 -0.45 -0.917 1 96.38 81 SER B N 1
ATOM 1794 C CA . SER B 1 81 ? 12.086 -1.285 -1.476 1 96.38 81 SER B CA 1
ATOM 1795 C C . SER B 1 81 ? 12.18 -2.625 -0.752 1 96.38 81 SER B C 1
ATOM 1797 O O . SER B 1 81 ? 11.992 -2.691 0.465 1 96.38 81 SER B O 1
ATOM 1799 N N . HIS B 1 82 ? 12.414 -3.641 -1.553 1 92.25 82 HIS B N 1
ATOM 1800 C CA . HIS B 1 82 ? 12.742 -4.969 -1.049 1 92.25 82 HIS B CA 1
ATOM 1801 C C . HIS B 1 82 ? 14.25 -5.137 -0.892 1 92.25 82 HIS B C 1
ATOM 1803 O O . HIS B 1 82 ? 15.016 -4.836 -1.813 1 92.25 82 HIS B O 1
ATOM 1809 N N . LEU B 1 83 ? 14.641 -5.578 0.27 1 93.19 83 LEU B N 1
ATOM 1810 C CA . LEU B 1 83 ? 16.078 -5.727 0.534 1 93.19 83 LEU B CA 1
ATOM 1811 C C . LEU B 1 83 ? 16.406 -7.172 0.884 1 93.19 83 LEU B C 1
ATOM 1813 O O . LEU B 1 83 ? 15.516 -7.984 1.12 1 93.19 83 LEU B O 1
ATOM 1817 N N . THR B 1 84 ? 17.734 -7.41 0.854 1 90.56 84 THR B N 1
ATOM 1818 C CA . THR B 1 84 ? 18.219 -8.695 1.348 1 90.56 84 THR B CA 1
ATOM 1819 C C . THR B 1 84 ? 17.875 -8.867 2.824 1 90.56 84 THR B C 1
ATOM 1821 O O . THR B 1 84 ? 17.531 -7.906 3.506 1 90.56 84 THR B O 1
ATOM 1824 N N . GLN B 1 85 ? 18.016 -10.047 3.312 1 87.12 85 GLN B N 1
ATOM 1825 C CA . GLN B 1 85 ? 17.609 -10.406 4.668 1 87.12 85 GLN B CA 1
ATOM 1826 C C . GLN B 1 85 ? 18.359 -9.562 5.703 1 87.12 85 GLN B C 1
ATOM 1828 O O . GLN B 1 85 ? 17.797 -9.227 6.75 1 87.12 85 GLN B O 1
ATOM 1833 N N . ASP B 1 86 ? 19.578 -9.148 5.426 1 87.31 86 ASP B N 1
ATOM 1834 C CA . ASP B 1 86 ? 20.375 -8.375 6.363 1 87.31 86 ASP B CA 1
ATOM 1835 C C . ASP B 1 86 ? 20.078 -6.883 6.238 1 87.31 86 ASP B C 1
ATOM 1837 O O . ASP B 1 86 ? 20.734 -6.059 6.887 1 87.31 86 ASP B O 1
ATOM 1841 N N . CYS B 1 87 ? 19.141 -6.504 5.379 1 89.62 87 CYS B N 1
ATOM 1842 C CA . CYS B 1 87 ? 18.672 -5.137 5.191 1 89.62 87 CYS B CA 1
ATOM 1843 C C . CYS B 1 87 ? 19.766 -4.254 4.598 1 89.62 87 CYS B C 1
ATOM 1845 O O . CYS B 1 87 ? 19.781 -3.043 4.832 1 89.62 87 CYS B O 1
ATOM 1847 N N . THR B 1 88 ? 20.703 -4.832 3.873 1 90.56 88 THR B N 1
ATOM 1848 C CA . THR B 1 88 ? 21.844 -4.043 3.436 1 90.56 88 THR B CA 1
ATOM 1849 C C . THR B 1 88 ? 21.75 -3.727 1.946 1 90.56 88 THR B C 1
ATOM 1851 O O . THR B 1 88 ? 22.172 -2.652 1.505 1 90.56 88 THR B O 1
ATOM 1854 N N . SER B 1 89 ? 21.141 -4.652 1.146 1 93 89 SER B N 1
ATOM 1855 C CA . SER B 1 89 ? 21.125 -4.477 -0.304 1 93 89 SER B CA 1
ATOM 1856 C C . SER B 1 89 ? 19.703 -4.477 -0.849 1 93 89 SER B C 1
ATOM 1858 O O . SER B 1 89 ? 18.875 -5.312 -0.46 1 93 89 SER B O 1
ATOM 1860 N N . VAL B 1 90 ? 19.5 -3.52 -1.787 1 92.88 90 VAL B N 1
ATOM 1861 C CA . VAL B 1 90 ? 18.188 -3.451 -2.428 1 92.88 90 VAL B CA 1
ATOM 1862 C C . VAL B 1 90 ? 18.109 -4.488 -3.545 1 92.88 90 VAL B C 1
ATOM 1864 O O . VAL B 1 90 ? 18.969 -4.531 -4.426 1 92.88 90 VAL B O 1
ATOM 1867 N N . ILE B 1 91 ? 17.078 -5.34 -3.441 1 89.06 91 ILE B N 1
ATOM 1868 C CA . ILE B 1 91 ? 16.828 -6.355 -4.457 1 89.06 91 ILE B CA 1
ATOM 1869 C C . ILE B 1 91 ? 15.898 -5.789 -5.527 1 89.06 91 ILE B C 1
ATOM 1871 O O . ILE B 1 91 ? 16.062 -6.062 -6.719 1 89.06 91 ILE B O 1
ATOM 1875 N N . ARG B 1 92 ? 14.875 -5.039 -5.133 1 89.56 92 ARG B N 1
ATOM 1876 C CA . ARG B 1 92 ? 13.859 -4.445 -5.992 1 89.56 92 ARG B CA 1
ATOM 1877 C C . ARG B 1 92 ? 13.195 -3.254 -5.309 1 89.56 92 ARG B C 1
ATOM 1879 O O . ARG B 1 92 ? 13.086 -3.217 -4.082 1 89.56 92 ARG B O 1
ATOM 1886 N N . SER B 1 93 ? 12.828 -2.314 -6.16 1 94.44 93 SER B N 1
ATOM 1887 C CA . SER B 1 93 ? 12.055 -1.186 -5.656 1 94.44 93 SER B CA 1
ATOM 1888 C C . SER B 1 93 ? 10.742 -1.031 -6.41 1 94.44 93 SER B C 1
ATOM 1890 O O . SER B 1 93 ? 10.695 -1.206 -7.633 1 94.44 93 SER B O 1
ATOM 1892 N N . ASN B 1 94 ? 9.711 -0.761 -5.602 1 93.38 94 ASN B N 1
ATOM 1893 C CA . ASN B 1 94 ? 8.461 -0.365 -6.23 1 93.38 94 ASN B CA 1
ATOM 1894 C C . ASN B 1 94 ? 8.555 1.037 -6.828 1 93.38 94 ASN B C 1
ATOM 1896 O O . ASN B 1 94 ? 9.523 1.754 -6.594 1 93.38 94 ASN B O 1
ATOM 1900 N N . SER B 1 95 ? 7.52 1.374 -7.629 1 93.88 95 SER B N 1
ATOM 1901 C CA . SER B 1 95 ? 7.445 2.734 -8.148 1 93.88 95 SER B CA 1
ATOM 1902 C C . SER B 1 95 ? 7.348 3.756 -7.023 1 93.88 95 SER B C 1
ATOM 1904 O O . SER B 1 95 ? 6.648 3.527 -6.031 1 93.88 95 SER B O 1
ATOM 1906 N N . ALA B 1 96 ? 8.039 4.859 -7.23 1 95.81 96 ALA B N 1
ATOM 1907 C CA . ALA B 1 96 ? 7.945 5.938 -6.25 1 95.81 96 ALA B CA 1
ATOM 1908 C C . ALA B 1 96 ? 6.59 6.633 -6.328 1 95.81 96 ALA B C 1
ATOM 1910 O O . ALA B 1 96 ? 6.066 6.867 -7.418 1 95.81 96 ALA B O 1
ATOM 1911 N N . GLU B 1 97 ? 6.051 6.906 -5.184 1 96 97 GLU B N 1
ATOM 1912 C CA . GLU B 1 97 ? 4.828 7.699 -5.094 1 96 97 GLU B CA 1
ATOM 1913 C C . GLU B 1 97 ? 5.141 9.164 -4.801 1 96 97 GLU B C 1
ATOM 1915 O O . GLU B 1 97 ? 5.754 9.477 -3.777 1 96 97 GLU B O 1
ATOM 1920 N N . SER B 1 98 ? 4.684 10.047 -5.695 1 94.81 98 SER B N 1
ATOM 1921 C CA . SER B 1 98 ? 4.934 11.469 -5.504 1 94.81 98 SER B CA 1
ATOM 1922 C C . SER B 1 98 ? 4.051 12.047 -4.402 1 94.81 98 SER B C 1
ATOM 1924 O O . SER B 1 98 ? 2.875 11.688 -4.293 1 94.81 98 SER B O 1
ATOM 1926 N N . LEU B 1 99 ? 4.648 12.852 -3.586 1 95.12 99 LEU B N 1
ATOM 1927 C CA . LEU B 1 99 ? 3.869 13.594 -2.605 1 95.12 99 LEU B CA 1
ATOM 1928 C C . LEU B 1 99 ? 3.135 14.758 -3.268 1 95.12 99 LEU B C 1
ATOM 1930 O O . LEU B 1 99 ? 3.648 15.367 -4.207 1 95.12 99 LEU B O 1
ATOM 1934 N N . PRO B 1 100 ? 1.927 15.039 -2.717 1 91.38 100 PRO B N 1
ATOM 1935 C CA . PRO B 1 100 ? 1.252 16.234 -3.236 1 91.38 100 PRO B CA 1
ATOM 1936 C C . PRO B 1 100 ? 2.049 17.516 -2.996 1 91.38 100 PRO B C 1
ATOM 1938 O O . PRO B 1 100 ? 2.9 17.562 -2.105 1 91.38 100 PRO B O 1
ATOM 1941 N N . ARG B 1 101 ? 1.771 18.5 -3.852 1 89.75 101 ARG B N 1
ATOM 1942 C CA . ARG B 1 101 ? 2.445 19.781 -3.678 1 89.75 101 ARG B CA 1
ATOM 1943 C C . ARG B 1 101 ? 2.186 20.359 -2.287 1 89.75 101 ARG B C 1
ATOM 1945 O O . ARG B 1 101 ? 1.104 20.172 -1.727 1 89.75 101 ARG B O 1
ATOM 1952 N N . ASN B 1 102 ? 3.131 21 -1.716 1 91.44 102 ASN B N 1
ATOM 1953 C CA . ASN B 1 102 ? 3.049 21.703 -0.439 1 91.44 102 ASN B CA 1
ATOM 1954 C C . ASN B 1 102 ? 2.828 20.734 0.72 1 91.44 102 ASN B C 1
ATOM 1956 O O . ASN B 1 102 ? 2.133 21.062 1.685 1 91.44 102 ASN B O 1
ATOM 1960 N N . THR B 1 103 ? 3.236 19.484 0.555 1 95.38 103 THR B N 1
ATOM 1961 C CA . THR B 1 103 ? 3.211 18.531 1.657 1 95.38 103 THR B CA 1
ATOM 1962 C C . THR B 1 103 ? 4.621 18.062 1.995 1 95.38 103 THR B C 1
ATOM 1964 O O . THR B 1 103 ? 5.52 18.109 1.151 1 95.38 103 THR B O 1
ATOM 1967 N N . ARG B 1 104 ? 4.781 17.672 3.285 1 95.69 104 ARG B N 1
ATOM 1968 C CA . ARG B 1 104 ? 6.051 17.125 3.754 1 95.69 104 ARG B CA 1
ATOM 1969 C C . ARG B 1 104 ? 5.824 16.062 4.824 1 95.69 104 ARG B C 1
ATOM 1971 O O . ARG B 1 104 ? 4.848 16.125 5.574 1 95.69 104 ARG B O 1
ATOM 1978 N N . ILE B 1 105 ? 6.68 15.117 4.797 1 97.44 105 ILE B N 1
ATOM 1979 C CA . ILE B 1 105 ? 6.773 14.141 5.875 1 97.44 105 ILE B CA 1
ATOM 1980 C C . ILE B 1 105 ? 8.086 14.328 6.629 1 97.44 105 ILE B C 1
ATOM 1982 O O . ILE B 1 105 ? 9.164 14.273 6.035 1 97.44 105 ILE B O 1
ATOM 1986 N N . LEU B 1 106 ? 7.965 14.555 7.891 1 97.69 106 LEU B N 1
ATOM 1987 C CA . LEU B 1 106 ? 9.148 14.852 8.688 1 97.69 106 LEU B CA 1
ATOM 1988 C C . LEU B 1 106 ? 9.352 13.797 9.773 1 97.69 106 LEU B C 1
ATOM 1990 O O . LEU B 1 106 ? 8.383 13.32 10.367 1 97.69 106 LEU B O 1
ATOM 1994 N N . LEU B 1 107 ? 10.617 13.461 9.977 1 97.25 107 LEU B N 1
ATOM 1995 C CA . LEU B 1 107 ? 10.969 12.719 11.172 1 97.25 107 LEU B CA 1
ATOM 1996 C C . LEU B 1 107 ? 10.992 13.633 12.398 1 97.25 107 LEU B C 1
ATOM 1998 O O . LEU B 1 107 ? 11.766 14.594 12.438 1 97.25 107 LEU B O 1
ATOM 2002 N N . GLN B 1 108 ? 10.211 13.328 13.344 1 94.94 108 GLN B N 1
ATOM 2003 C CA . GLN B 1 108 ? 10.023 14.266 14.438 1 94.94 108 GLN B CA 1
ATOM 2004 C C . GLN B 1 108 ? 11.281 14.398 15.281 1 94.94 108 GLN B C 1
ATOM 2006 O O . GLN B 1 108 ? 11.555 15.453 15.859 1 94.94 108 GLN B O 1
ATOM 2011 N N . SER B 1 109 ? 12.086 13.383 15.398 1 93.12 109 SER B N 1
ATOM 2012 C CA . SER B 1 109 ? 13.25 13.367 16.281 1 93.12 109 SER B CA 1
ATOM 2013 C C . SER B 1 109 ? 14.25 14.453 15.883 1 93.12 109 SER B C 1
ATOM 2015 O O . SER B 1 109 ? 14.922 15.023 16.75 1 93.12 109 SER B O 1
ATOM 2017 N N . ASN B 1 110 ? 14.359 14.828 14.57 1 93.81 110 ASN B N 1
ATOM 2018 C CA . ASN B 1 110 ? 15.383 15.781 14.156 1 93.81 110 ASN B CA 1
ATOM 2019 C C . ASN B 1 110 ? 14.883 16.688 13.039 1 93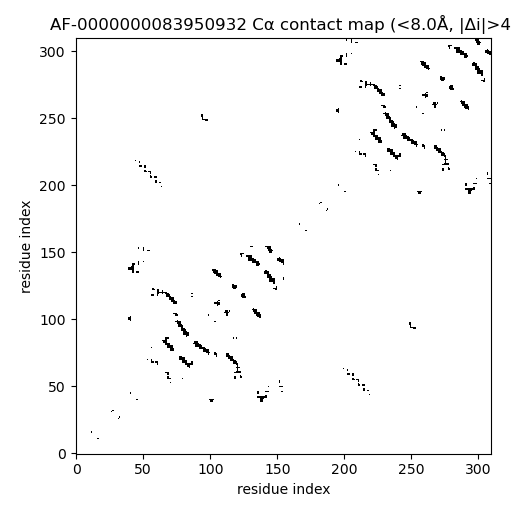.81 110 ASN B C 1
ATOM 2021 O O . ASN B 1 110 ? 15.641 17.516 12.508 1 93.81 110 ASN B O 1
ATOM 2025 N N . GLY B 1 111 ? 13.664 16.516 12.617 1 92.94 111 GLY B N 1
ATOM 2026 C CA . GLY B 1 111 ? 13.062 17.391 11.625 1 92.94 111 GLY B CA 1
ATOM 2027 C C . GLY B 1 111 ? 13.469 17.047 10.203 1 92.94 111 GLY B C 1
ATOM 2028 O O . GLY B 1 111 ? 13.188 17.812 9.273 1 92.94 111 GLY B O 1
ATOM 2029 N N . ALA B 1 112 ? 14.102 15.914 9.977 1 95.31 112 ALA B N 1
ATOM 2030 C CA . ALA B 1 112 ? 14.555 15.516 8.648 1 95.31 112 ALA B CA 1
ATOM 2031 C C . ALA B 1 112 ? 13.367 15.242 7.723 1 95.31 112 ALA B C 1
ATOM 2033 O O . ALA B 1 112 ? 12.367 14.656 8.141 1 95.31 112 ALA B O 1
ATOM 2034 N N . ASP B 1 113 ? 13.523 15.672 6.434 1 96.5 113 ASP B N 1
ATOM 2035 C CA . ASP B 1 113 ? 12.477 15.398 5.457 1 96.5 113 ASP B CA 1
ATOM 2036 C C . ASP B 1 113 ? 12.914 14.328 4.461 1 96.5 113 ASP B C 1
ATOM 2038 O O . ASP B 1 113 ? 12.266 14.125 3.434 1 96.5 113 ASP B O 1
ATOM 2042 N N . SER B 1 114 ? 14.07 13.789 4.582 1 97.69 114 SER B N 1
ATOM 2043 C CA . SER B 1 114 ? 14.578 12.633 3.854 1 97.69 114 SER B CA 1
ATOM 2044 C C . SER B 1 114 ? 15.156 11.594 4.805 1 97.69 114 SER B C 1
ATOM 2046 O O . SER B 1 114 ? 16.094 11.883 5.551 1 97.69 114 SER B O 1
ATOM 2048 N N . PHE B 1 115 ? 14.562 10.438 4.887 1 96.5 115 PHE B N 1
ATOM 2049 C CA . PHE B 1 115 ? 14.969 9.375 5.797 1 96.5 115 PHE B CA 1
ATOM 2050 C C . PHE B 1 115 ? 14.383 8.039 5.363 1 96.5 115 PHE B C 1
ATOM 2052 O O . PHE B 1 115 ? 13.641 7.969 4.387 1 96.5 115 PHE B O 1
ATOM 2059 N N . GLN B 1 116 ? 14.812 7 6.031 1 96.75 116 GLN B N 1
ATOM 2060 C CA . GLN B 1 116 ? 14.352 5.652 5.703 1 96.75 116 GLN B CA 1
ATOM 2061 C C . GLN B 1 116 ? 13.836 4.934 6.945 1 96.75 116 GLN B C 1
ATOM 2063 O O . GLN B 1 116 ? 14.398 5.07 8.031 1 96.75 116 GLN B O 1
ATOM 2068 N N . ILE B 1 117 ? 12.734 4.266 6.715 1 96.38 117 ILE B N 1
ATOM 2069 C CA . ILE B 1 117 ? 12.156 3.406 7.746 1 96.38 117 ILE B CA 1
ATOM 2070 C C . ILE B 1 117 ? 12.266 1.944 7.316 1 96.38 117 ILE B C 1
ATOM 2072 O O . ILE B 1 117 ? 11.766 1.564 6.254 1 96.38 117 ILE B O 1
ATOM 2076 N N . GLN B 1 118 ? 12.93 1.23 8.109 1 95.25 118 GLN B N 1
ATOM 2077 C CA . GLN B 1 118 ? 13.109 -0.187 7.816 1 95.25 118 GLN B CA 1
ATOM 2078 C C . GLN B 1 118 ? 12.383 -1.058 8.836 1 95.25 118 GLN B C 1
ATOM 2080 O O . GLN B 1 118 ? 12.375 -0.75 10.031 1 95.25 118 GLN B O 1
ATOM 2085 N N . PHE B 1 119 ? 11.789 -2.131 8.297 1 92.88 119 PHE B N 1
ATOM 2086 C CA . PHE B 1 119 ? 11.156 -3.117 9.164 1 92.88 119 PHE B CA 1
ATOM 2087 C C . PHE B 1 119 ? 11.891 -4.449 9.094 1 92.88 119 PHE B C 1
ATOM 2089 O O . PHE B 1 119 ? 12.234 -4.922 8.008 1 92.88 119 PHE B O 1
ATOM 2096 N N . ASP B 1 120 ? 12.133 -4.98 10.219 1 84.62 120 ASP B N 1
ATOM 2097 C CA . ASP B 1 120 ? 12.75 -6.301 10.258 1 84.62 120 ASP B CA 1
ATOM 2098 C C . ASP B 1 120 ? 11.688 -7.402 10.242 1 84.62 120 ASP B C 1
ATOM 2100 O O . ASP B 1 120 ? 10.508 -7.129 10.047 1 84.62 120 ASP B O 1
ATOM 2104 N N . ALA B 1 121 ? 12.164 -8.641 10.445 1 86 121 ALA B N 1
ATOM 2105 C CA . ALA B 1 121 ? 11.289 -9.805 10.305 1 86 121 ALA B CA 1
ATOM 2106 C C . ALA B 1 121 ? 10.289 -9.883 11.453 1 86 121 ALA B C 1
ATOM 2108 O O . ALA B 1 121 ? 9.305 -10.625 11.383 1 86 121 ALA B O 1
ATOM 2109 N N . LEU B 1 122 ? 10.5 -9.062 12.484 1 84.94 122 LEU B N 1
ATOM 2110 C CA . LEU B 1 122 ? 9.578 -9.047 13.617 1 84.94 122 LEU B CA 1
ATOM 2111 C C . LEU B 1 122 ? 8.648 -7.836 13.539 1 84.94 122 LEU B C 1
ATOM 2113 O O . LEU B 1 122 ? 7.875 -7.582 14.469 1 84.94 122 LEU B O 1
ATOM 2117 N N . GLY B 1 123 ? 8.742 -7.059 12.453 1 87.75 123 GLY B N 1
ATOM 2118 C CA . GLY B 1 123 ? 7.875 -5.906 12.258 1 87.75 123 GLY B CA 1
ATOM 2119 C C . GLY B 1 123 ? 8.32 -4.688 13.039 1 87.75 123 GLY B C 1
ATOM 2120 O O . GLY B 1 123 ? 7.586 -3.705 13.141 1 87.75 123 GLY B O 1
ATOM 2121 N N . ARG B 1 124 ? 9.57 -4.734 13.586 1 86.81 124 ARG B N 1
ATOM 2122 C CA . ARG B 1 124 ? 10.102 -3.596 14.32 1 86.81 124 ARG B CA 1
ATOM 2123 C C . ARG B 1 124 ? 10.859 -2.648 13.391 1 86.81 124 ARG B C 1
ATOM 2125 O O . ARG B 1 124 ? 11.414 -3.076 12.383 1 86.81 124 ARG B O 1
ATOM 2132 N N . THR B 1 125 ? 10.789 -1.349 13.711 1 90.88 125 THR B N 1
ATOM 2133 C CA . THR B 1 125 ? 11.453 -0.375 12.852 1 90.88 125 THR B CA 1
ATOM 2134 C C . THR B 1 125 ? 12.875 -0.095 13.344 1 90.88 125 THR B C 1
ATOM 2136 O O . THR B 1 125 ? 13.211 -0.421 14.484 1 90.88 125 THR B O 1
ATOM 2139 N N . ASN B 1 126 ? 13.602 0.445 12.484 1 89.38 126 ASN B N 1
ATOM 2140 C CA . ASN B 1 126 ? 14.945 0.895 12.828 1 89.38 126 ASN B CA 1
ATOM 2141 C C . ASN B 1 126 ? 14.922 2.26 13.516 1 89.38 126 ASN B C 1
ATOM 2143 O O . ASN B 1 126 ? 15.977 2.807 13.852 1 89.38 126 ASN B O 1
ATOM 2147 N N . LEU B 1 127 ? 13.688 2.615 13.633 1 87.5 127 LEU B N 1
ATOM 2148 C CA . LEU B 1 127 ? 13.586 3.938 14.234 1 87.5 127 LEU B CA 1
ATOM 2149 C C . LEU B 1 127 ? 13.422 3.828 15.75 1 87.5 127 LEU B C 1
ATOM 2151 O O . LEU B 1 127 ? 12.953 2.809 16.25 1 87.5 127 LEU B O 1
ATOM 2155 N N . ALA B 1 128 ? 13.961 4.562 16.641 1 86.19 128 ALA B N 1
ATOM 2156 C CA . ALA B 1 128 ? 13.844 4.582 18.094 1 86.19 128 ALA B CA 1
ATOM 2157 C C . ALA B 1 128 ? 12.602 5.359 18.531 1 86.19 128 ALA B C 1
ATOM 2159 O O . ALA B 1 128 ? 12.672 6.176 19.453 1 86.19 128 ALA B O 1
ATOM 2160 N N . CYS B 1 129 ? 11.508 5 17.812 1 90.75 129 CYS B N 1
ATOM 2161 C CA . CYS B 1 129 ? 10.273 5.688 18.172 1 90.75 129 CYS B CA 1
ATOM 2162 C C . CYS B 1 129 ? 9.531 4.953 19.281 1 90.75 129 CYS B C 1
ATOM 2164 O O . CYS B 1 129 ? 9.609 3.727 19.375 1 90.75 129 CYS B O 1
ATOM 2166 N N . SER B 1 130 ? 8.805 5.711 20.172 1 92.19 130 SER B N 1
ATOM 2167 C CA . SER B 1 130 ? 7.906 5.199 21.203 1 92.19 130 SER B CA 1
ATOM 2168 C C . SER B 1 130 ? 6.68 6.094 21.359 1 92.19 130 SER B C 1
ATOM 2170 O O . SER B 1 130 ? 6.375 6.539 22.469 1 92.19 130 SER B O 1
ATOM 2172 N N . GLY B 1 131 ? 5.969 6.305 20.281 1 94.62 131 GLY B N 1
ATOM 2173 C CA . GLY B 1 131 ? 4.867 7.254 20.188 1 94.62 131 GLY B CA 1
ATOM 2174 C C . GLY B 1 131 ? 4.973 8.164 18.984 1 94.62 131 GLY B C 1
ATOM 2175 O O . GLY B 1 131 ? 5.195 7.699 17.859 1 94.62 131 GLY B O 1
ATOM 2176 N N . ALA B 1 132 ? 4.84 9.477 19.203 1 94.88 132 ALA B N 1
ATOM 2177 C CA . ALA B 1 132 ? 4.941 10.43 18.109 1 94.88 132 ALA B CA 1
ATOM 2178 C C . ALA B 1 132 ? 6.262 10.258 17.359 1 94.88 132 ALA B C 1
ATOM 2180 O O . ALA B 1 132 ? 7.336 10.336 17.953 1 94.88 132 ALA B O 1
ATOM 2181 N N . CYS B 1 133 ? 6.191 10.039 16.062 1 97.56 133 CYS B N 1
ATOM 2182 C CA . CYS B 1 133 ? 7.387 9.656 15.32 1 97.56 133 CYS B CA 1
ATOM 2183 C C . CYS B 1 133 ? 7.527 10.484 14.047 1 97.56 133 CYS B C 1
ATOM 2185 O O . CYS B 1 133 ? 8.617 10.961 13.727 1 97.56 133 CYS B O 1
ATOM 2187 N N . LEU B 1 134 ? 6.41 10.648 13.297 1 98.06 134 LEU B N 1
ATOM 2188 C CA . LEU B 1 134 ? 6.418 11.398 12.047 1 98.06 134 LEU B CA 1
ATOM 2189 C C . LEU B 1 134 ? 5.438 12.562 12.102 1 98.06 134 LEU B C 1
ATOM 2191 O O . LEU B 1 134 ? 4.379 12.453 12.727 1 98.06 134 LEU B O 1
ATOM 2195 N N . SER B 1 135 ? 5.809 13.648 11.469 1 97.94 135 SER B N 1
ATOM 2196 C CA . SER B 1 135 ? 4.895 14.758 11.219 1 97.94 135 SER B CA 1
ATOM 2197 C C . SER B 1 135 ? 4.504 14.836 9.75 1 97.94 135 SER B C 1
ATOM 2199 O O . SER B 1 135 ? 5.367 14.805 8.867 1 97.94 135 SER B O 1
ATOM 2201 N N . VAL B 1 136 ? 3.221 14.852 9.531 1 97.19 136 VAL B N 1
ATOM 2202 C CA . VAL B 1 136 ? 2.662 15.023 8.195 1 97.19 136 VAL B CA 1
ATOM 2203 C C . VAL B 1 136 ? 2.17 16.453 8.023 1 97.19 136 VAL B C 1
ATOM 2205 O O . VAL B 1 136 ? 1.213 16.875 8.68 1 97.19 136 VAL B O 1
ATOM 2208 N N . VAL B 1 137 ? 2.885 17.172 7.121 1 96.12 137 VAL B N 1
ATOM 2209 C CA . VAL B 1 137 ? 2.59 18.594 6.918 1 96.12 137 VAL B CA 1
ATOM 2210 C C . VAL B 1 137 ? 1.847 18.781 5.598 1 96.12 137 VAL B C 1
ATOM 2212 O O . VAL B 1 137 ? 2.359 18.438 4.535 1 96.12 137 VAL B O 1
ATOM 2215 N N . ALA B 1 138 ? 0.661 19.344 5.66 1 94.5 138 ALA B N 1
ATOM 2216 C CA . ALA B 1 138 ? -0.17 19.734 4.523 1 94.5 138 ALA B CA 1
ATOM 2217 C C . ALA B 1 138 ? -1.01 20.969 4.852 1 94.5 138 ALA B C 1
ATOM 2219 O O . ALA B 1 138 ? -0.469 22.016 5.176 1 94.5 138 ALA B O 1
ATOM 2220 N N . ASP B 1 139 ? -2.357 20.875 4.77 1 92.12 139 ASP B N 1
ATOM 2221 C CA . ASP B 1 139 ? -3.189 21.984 5.207 1 92.12 139 ASP B CA 1
ATOM 2222 C C . ASP B 1 139 ? -3.066 22.203 6.711 1 92.12 139 ASP B C 1
ATOM 2224 O O . ASP B 1 139 ? -3.293 23.312 7.203 1 92.12 139 ASP B O 1
ATOM 2228 N N . GLU B 1 140 ? -2.67 21.25 7.438 1 93.31 140 GLU B N 1
ATOM 2229 C CA . GLU B 1 140 ? -2.277 21.266 8.844 1 93.31 140 GLU B CA 1
ATOM 2230 C C . GLU B 1 140 ? -1.157 20.266 9.117 1 93.31 140 GLU B C 1
ATOM 2232 O O . GLU B 1 140 ? -0.667 19.609 8.195 1 93.31 140 GLU B O 1
ATOM 2237 N N . THR B 1 141 ? -0.701 20.25 10.367 1 95.19 141 THR B N 1
ATOM 2238 C CA . THR B 1 141 ? 0.335 19.297 10.75 1 95.19 141 THR B CA 1
ATOM 2239 C C . THR B 1 141 ? -0.237 18.203 11.656 1 95.19 141 THR B C 1
ATOM 2241 O O . THR B 1 141 ? -0.826 18.5 12.695 1 95.19 141 THR B O 1
ATOM 2244 N N . LEU B 1 142 ? -0.143 16.953 11.227 1 96.5 142 LEU B N 1
ATOM 2245 C CA . LEU B 1 142 ? -0.616 15.812 12 1 96.5 142 LEU B CA 1
ATOM 2246 C C . LEU B 1 142 ? 0.525 14.844 12.297 1 96.5 142 LEU B C 1
ATOM 2248 O O . LEU B 1 142 ? 1.57 14.898 11.641 1 96.5 142 LEU B O 1
ATOM 2252 N N . THR B 1 143 ? 0.273 14 13.281 1 97.5 143 THR B N 1
ATOM 2253 C CA . THR B 1 143 ? 1.342 13.133 13.758 1 97.5 143 THR B CA 1
ATOM 2254 C C . THR B 1 143 ? 1.004 11.664 13.5 1 97.5 143 THR B C 1
ATOM 2256 O O . THR B 1 143 ? -0.152 11.258 13.625 1 97.5 143 THR B O 1
ATOM 2259 N N . ILE B 1 144 ? 1.992 10.914 13.07 1 97.62 144 ILE B N 1
ATOM 2260 C CA . ILE B 1 144 ? 1.924 9.461 13.062 1 97.62 144 ILE B CA 1
ATOM 2261 C C . ILE B 1 144 ? 2.75 8.898 14.219 1 97.62 144 ILE B C 1
ATOM 2263 O O . ILE B 1 144 ? 3.926 9.234 14.375 1 97.62 144 ILE B O 1
ATOM 2267 N N . ALA B 1 145 ? 2.09 8.094 15.008 1 97.69 145 ALA B N 1
ATOM 2268 C CA . ALA B 1 145 ? 2.789 7.453 16.125 1 97.69 145 ALA B CA 1
ATOM 2269 C C . ALA B 1 145 ? 3.234 6.039 15.75 1 97.69 145 ALA B C 1
ATOM 2271 O O . ALA B 1 145 ? 2.496 5.305 15.086 1 97.69 145 ALA B O 1
ATOM 2272 N N . ILE B 1 146 ? 4.422 5.703 16.078 1 96.62 146 ILE B N 1
ATOM 2273 C CA . ILE B 1 146 ? 4.969 4.355 15.984 1 96.62 146 ILE B CA 1
ATOM 2274 C C . ILE B 1 146 ? 5.488 3.916 17.359 1 96.62 146 ILE B C 1
ATOM 2276 O O . ILE B 1 146 ? 6.43 4.508 17.891 1 96.62 146 ILE B O 1
ATOM 2280 N N . GLU B 1 147 ? 4.902 2.893 17.875 1 93.75 147 GLU B N 1
ATOM 2281 C CA . GLU B 1 147 ? 5.301 2.4 19.188 1 93.75 147 GLU B CA 1
ATOM 2282 C C . GLU B 1 147 ? 6.559 1.541 19.109 1 93.75 147 GLU B C 1
ATOM 2284 O O . GLU B 1 147 ? 6.926 1.077 18.031 1 93.75 147 GLU B O 1
ATOM 2289 N N . SER B 1 148 ? 7.199 1.279 20.219 1 90.38 148 SER B N 1
ATOM 2290 C CA . SER B 1 148 ? 8.461 0.544 20.25 1 90.38 148 SER B CA 1
ATOM 2291 C C . SER B 1 148 ? 8.281 -0.883 19.75 1 90.38 148 SER B C 1
ATOM 2293 O O . SER B 1 148 ? 9.211 -1.472 19.188 1 90.38 148 SER B O 1
ATOM 2295 N N . GLU B 1 149 ? 7.023 -1.451 19.812 1 89.75 149 GLU B N 1
ATOM 2296 C CA . GLU B 1 149 ? 6.742 -2.814 19.375 1 89.75 149 GLU B CA 1
ATOM 2297 C C . GLU B 1 149 ? 6.289 -2.844 17.922 1 89.75 149 GLU B C 1
ATOM 2299 O O . GLU B 1 149 ? 6 -3.912 17.375 1 89.75 149 GLU B O 1
ATOM 2304 N N . GLY B 1 150 ? 6.172 -1.613 17.344 1 92.12 150 GLY B N 1
ATOM 2305 C CA . GLY B 1 150 ? 5.914 -1.583 15.914 1 92.12 150 GLY B CA 1
ATOM 2306 C C . GLY B 1 150 ? 4.508 -1.13 15.57 1 92.12 150 GLY B C 1
ATOM 2307 O O . GLY B 1 150 ? 4.188 -0.917 14.398 1 92.12 150 GLY B O 1
ATOM 2308 N N . TYR B 1 151 ? 3.629 -0.873 16.625 1 93.94 151 TYR B N 1
ATOM 2309 C CA . TYR B 1 151 ? 2.252 -0.462 16.375 1 93.94 151 TYR B CA 1
ATOM 2310 C C . TYR B 1 151 ? 2.203 0.938 15.773 1 93.94 151 TYR B C 1
ATOM 2312 O O . TYR B 1 151 ? 2.795 1.874 16.312 1 93.94 151 TYR B O 1
ATOM 2320 N N . ILE B 1 152 ? 1.496 1.104 14.633 1 96.38 152 ILE B N 1
ATOM 2321 C CA . ILE B 1 152 ? 1.42 2.352 13.875 1 96.38 152 ILE B CA 1
ATOM 2322 C C . ILE B 1 152 ? -0.002 2.904 13.938 1 96.38 152 ILE B C 1
ATOM 2324 O O . ILE B 1 152 ? -0.961 2.205 13.602 1 96.38 152 ILE B O 1
ATOM 2328 N N . HIS B 1 153 ? -0.162 4.176 14.43 1 95.31 153 HIS B N 1
ATOM 2329 C CA . HIS B 1 153 ? -1.49 4.766 14.562 1 95.31 153 HIS B CA 1
ATOM 2330 C C . HIS B 1 153 ? -1.424 6.289 14.547 1 95.31 153 HIS B C 1
ATOM 2332 O O . HIS B 1 153 ? -0.337 6.863 14.477 1 95.31 153 HIS B O 1
ATOM 2338 N N . GLU B 1 154 ? -2.586 6.832 14.484 1 94.69 154 GLU B N 1
ATOM 2339 C CA . GLU B 1 154 ? -2.668 8.28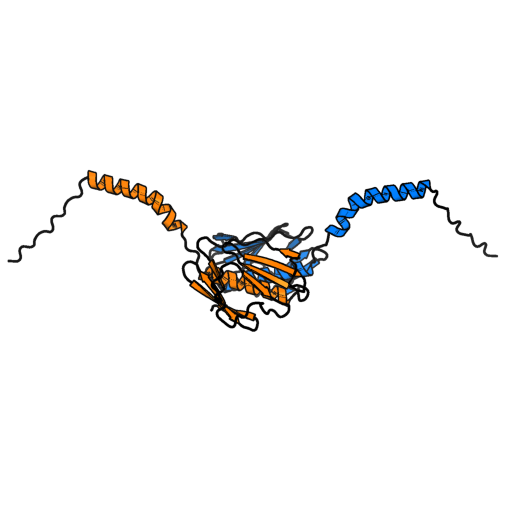9 14.547 1 94.69 154 GLU B CA 1
ATOM 2340 C C . GLU B 1 154 ? -2.096 8.82 15.859 1 94.69 154 GLU B C 1
ATOM 2342 O O . GLU B 1 154 ? -2.322 8.234 16.922 1 94.69 154 GLU B O 1
ATOM 2347 N N . GLY B 1 155 ? -1.208 9.805 15.664 1 92.12 155 GLY B N 1
ATOM 2348 C CA . GLY B 1 155 ? -0.583 10.383 16.844 1 92.12 155 GLY B CA 1
ATOM 2349 C C . GLY B 1 155 ? -1.464 11.391 17.562 1 92.12 155 GLY B C 1
ATOM 2350 O O . GLY B 1 155 ? -2.418 11.906 16.969 1 92.12 155 GLY B O 1
#

pLDDT: mean 84.03, std 18.07, range [34.88, 98.06]

Secondary structure (DSSP, 8-state):
-------------HHHHHHHHHHHHHHHHHHHHHHHH-----HHHHHHHHHHHHHHHHHHHHH-TT-EEEEEE-SSEEEEEEE-TTS-SEEEEPPPEEPPTT-EEEETTT--SSEEEEE-TTS-BSS--SEEEEEEESSSEEEEEE-TTS-EEE-/-------------HHHHHHHHHHHHHHHHHHHHHHHH-----HHHHHHHHHHHHHHHHHHHHH-TT-EEEEEE-SSEEEEEEE-TTS-SEEEEPPPEEPPTT-EEEETTT--SSEEEEE-TTS-BSS--SEEEEEEESSSEEEEEE-TT--EEE-

Foldseek 3Di:
DPPPPPPPPPDQDPVNVVVVVVVVVVCCVVVVVCVVPPPWDDLVVVLVVVLVVLVVQLVCLQVCQQWKWKWWFAQFWIWIFIGGNVRPGTPDIDDIGTDDPQKFKAFPVPGDRTDMWMQHNQQATPDPFAFFTMWIDIPHIWTWGAHRSNDIDTD/DPPPPPPPPPDQDPVNVVVVVVVVVVCCVVVVVVPVPPPWDDLVVVLVVVLVVLVVQLVCLQVCQQWKWKWWFAQFWIWIFIGGNVRPGTPDIDDIGTDDPQKFKAFPVPGDRTDMWMQHNQQATPDPFAFFTMWIDIPHIWTWGAHRSNDIDTD

Solvent-accessible surface area (backbone atoms only — not comparable to full-atom values): 16558 Å² total; per-residue (Å²): 135,84,77,74,75,72,80,75,79,78,75,79,52,70,67,54,54,51,51,52,52,54,52,47,54,57,45,41,62,68,48,46,57,55,66,76,66,54,66,57,48,53,30,66,60,51,46,50,50,49,50,34,51,50,51,29,47,28,50,48,7,49,76,34,61,74,26,14,27,33,43,38,36,38,69,51,31,37,30,46,33,39,22,37,58,84,60,77,44,80,75,47,68,55,57,60,35,72,52,62,80,80,37,43,52,26,36,59,92,78,62,43,38,60,52,73,47,35,22,36,48,79,28,32,5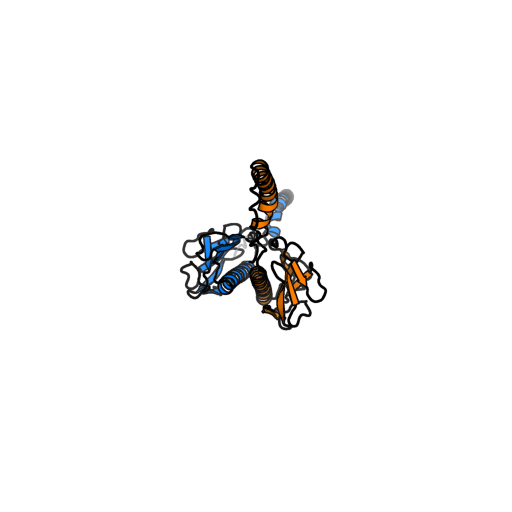4,77,59,94,34,74,29,75,33,33,35,32,36,36,69,44,78,43,41,37,15,29,33,70,79,38,56,75,44,84,81,136,84,79,74,74,71,81,74,78,79,74,78,51,69,66,54,52,52,51,54,50,54,52,48,54,55,45,43,62,66,47,46,54,54,67,74,63,54,66,59,46,54,32,66,59,52,46,51,52,49,50,34,50,51,50,28,47,28,49,48,7,49,77,32,62,72,25,14,27,34,42,38,36,38,69,52,32,36,30,48,32,38,23,37,56,84,61,77,44,80,76,46,67,54,57,60,33,72,50,61,77,80,38,42,50,27,37,58,91,78,61,44,40,60,52,72,46,34,23,36,47,78,28,32,55,77,60,92,34,75,30,75,34,33,35,33,36,37,68,43,77,44,41,36,15,29,33,70,79,38,55,74,45,83,80